Protein AF-A0A2Z5BIK6-F1 (afdb_monomer_lite)

Sequence (355 aa):
MDETIVAERGGFRTRAELMREAVENLLDELDYPEAPPERNSHGPLLLADSEVSKNEPEQSAGFTEARTLFANLPAWEREELALDDLTATTLTAPEARPFILDRGEASVANGPLLGLHNRDYVSMWALHRLARYTADGPIPFEDYLGRITKAAWYYGAQLHALERSNPGRKLTVLFPTNSTKQPSAERGFQNFAIGTLARRVGEGIPASGPLFAWQALQVSSDNGLGTGLTTAGWRLLKELDGLSLELPHDPALMERFMTYLAEHAPGDRWGFDHLLAAAADGPDRLALVNRFRETHPEWSPATASSVAQGYVARAREWGLVEPRLIEGRYWLTDIGRQLRRESSPITATSEGTLK

Foldseek 3Di:
DVCCQVVCPPVDVDPVVVVVVVVVVVLLAPFDDDDDDDPDDDDDDDDDDDDDDDDDDDPPVVVVVLVVLQPPADPVLLVLLADPAQLSQFQAQDPQFFDADLPFQEDEDAAAAFFQLQAQSLLLVLLSVLRVVRSVHFDAPVVSLVNVLSSLSSSLVNVVVRCVVPTRDDRNVLRQDDPVPSVVSSCSNCPNNPWDWDPDDPRHIYIHYDCVLLQQKHFHPPPNGGIIGHPLNSVLSVQQRGDTSPPQTDLSSVVSVLVSCVVRRVNNNVLLLQLLVQQVVFDALVSQLVSQCVVVVVDDSVRSSRSNNSSQSHCRSNQQWDSHRDVRTIDGDPSVVVVNVVPPPPPPDPPPDDD

Radius of gyration: 22.27 Å; chains: 1; bounding box: 64×43×80 Å

pLDDT: mean 81.56, std 22.85, range [26.03, 98.62]

Structure (mmCIF, N/CA/C/O backbone):
data_AF-A0A2Z5BIK6-F1
#
_entry.id   AF-A0A2Z5BIK6-F1
#
loop_
_atom_site.group_PDB
_atom_site.id
_atom_site.type_symbol
_atom_site.label_atom_id
_atom_site.label_alt_id
_atom_site.label_comp_id
_atom_site.label_asym_id
_atom_site.label_entity_id
_atom_site.label_seq_id
_atom_site.pdbx_PDB_ins_code
_atom_site.Cartn_x
_atom_site.Cartn_y
_atom_site.Cartn_z
_atom_site.occupancy
_atom_site.B_iso_or_equiv
_atom_site.auth_seq_id
_atom_site.auth_comp_id
_atom_site.auth_asym_id
_atom_site.auth_atom_id
_atom_site.pdbx_PDB_model_num
ATOM 1 N N . MET A 1 1 ? 31.634 13.060 -9.210 1.00 42.53 1 MET A N 1
ATOM 2 C CA . MET A 1 1 ? 30.488 12.862 -8.289 1.00 42.53 1 MET A CA 1
ATOM 3 C C . MET A 1 1 ? 29.810 14.182 -7.935 1.00 42.53 1 MET A C 1
ATOM 5 O O . MET A 1 1 ? 28.589 14.233 -7.998 1.00 42.53 1 MET A O 1
ATOM 9 N N . ASP A 1 2 ? 30.557 15.259 -7.659 1.00 38.19 2 ASP A N 1
ATOM 10 C CA . ASP A 1 2 ? 29.957 16.602 -7.531 1.00 38.19 2 ASP A CA 1
ATOM 11 C C . ASP A 1 2 ? 29.452 17.168 -8.873 1.00 38.19 2 ASP A C 1
ATOM 13 O O . ASP A 1 2 ? 28.462 17.891 -8.903 1.00 38.19 2 ASP A O 1
ATOM 17 N N . GLU A 1 3 ? 30.024 16.749 -10.007 1.00 33.09 3 GLU A N 1
ATOM 18 C CA . GLU A 1 3 ? 29.557 17.180 -11.337 1.00 33.09 3 GLU A CA 1
ATOM 19 C C . GLU A 1 3 ? 28.144 16.688 -11.695 1.00 33.09 3 GLU A C 1
ATOM 21 O O . GLU A 1 3 ? 27.413 17.391 -12.379 1.00 33.09 3 GLU A O 1
ATOM 26 N N . THR A 1 4 ? 27.701 15.529 -11.198 1.00 41.47 4 THR A N 1
ATOM 27 C CA . THR A 1 4 ? 26.335 15.014 -11.431 1.00 41.47 4 THR A CA 1
ATOM 28 C C . THR A 1 4 ? 25.264 15.777 -10.649 1.00 41.47 4 THR A C 1
ATOM 30 O O . THR A 1 4 ? 24.131 15.871 -11.108 1.00 41.47 4 THR A O 1
ATOM 33 N N . ILE A 1 5 ? 25.627 16.360 -9.500 1.00 40.06 5 ILE A N 1
ATOM 34 C CA . ILE A 1 5 ? 24.725 17.173 -8.668 1.00 40.06 5 ILE A CA 1
ATOM 35 C C . ILE A 1 5 ? 24.668 18.614 -9.197 1.00 40.06 5 ILE A C 1
ATOM 37 O O . ILE A 1 5 ? 23.607 19.229 -9.186 1.00 40.06 5 ILE A O 1
ATOM 41 N N . VAL A 1 6 ? 25.781 19.132 -9.730 1.00 37.31 6 VAL A N 1
ATOM 42 C CA . VAL A 1 6 ? 25.848 20.473 -10.341 1.00 37.31 6 VAL A CA 1
ATOM 43 C C . VAL A 1 6 ? 25.263 20.501 -11.765 1.00 37.31 6 VAL A C 1
ATOM 45 O O . VAL A 1 6 ? 24.815 21.549 -12.216 1.00 37.31 6 VAL A O 1
ATOM 48 N N . ALA A 1 7 ? 25.201 19.365 -12.469 1.00 41.78 7 ALA A N 1
ATOM 49 C CA . ALA A 1 7 ? 24.680 19.287 -13.839 1.00 41.78 7 ALA A CA 1
ATOM 50 C C . ALA A 1 7 ? 23.162 19.027 -13.962 1.00 41.78 7 ALA A C 1
ATOM 52 O O . ALA A 1 7 ? 22.697 18.809 -15.079 1.00 41.78 7 ALA A O 1
ATOM 53 N N . GLU A 1 8 ? 22.400 18.966 -12.859 1.00 37.06 8 GLU A N 1
ATOM 54 C CA . GLU A 1 8 ? 20.960 18.605 -12.829 1.00 37.06 8 GLU A CA 1
ATOM 55 C C . GLU A 1 8 ? 20.594 17.288 -13.560 1.00 37.06 8 GLU A C 1
ATOM 57 O O . GLU A 1 8 ? 19.423 16.966 -13.780 1.00 37.06 8 GLU A O 1
ATOM 62 N N . ARG A 1 9 ? 21.584 16.459 -13.909 1.00 38.09 9 ARG A N 1
ATOM 63 C CA . ARG A 1 9 ? 21.382 15.162 -14.560 1.00 38.09 9 ARG A CA 1
ATOM 64 C C . ARG A 1 9 ? 21.049 14.124 -13.495 1.00 38.09 9 ARG A C 1
ATOM 66 O O . ARG A 1 9 ? 21.929 13.458 -12.965 1.00 38.09 9 ARG A O 1
ATOM 73 N N . GLY A 1 10 ? 19.762 14.020 -13.175 1.00 39.81 10 GLY A N 1
ATOM 74 C CA . GLY A 1 10 ? 19.232 12.997 -12.269 1.00 39.81 10 GLY A CA 1
ATOM 75 C C . GLY A 1 10 ? 18.041 13.437 -11.420 1.00 39.81 10 GLY A C 1
ATOM 76 O O . GLY A 1 10 ? 17.435 12.595 -10.778 1.00 39.81 10 GLY A O 1
ATOM 77 N N . GLY A 1 11 ? 17.668 14.723 -11.410 1.00 43.66 11 GLY A N 1
ATOM 78 C CA . GLY A 1 11 ? 16.471 15.189 -10.690 1.00 43.66 11 GLY A CA 1
ATOM 79 C C . GLY A 1 11 ? 16.567 15.177 -9.155 1.00 43.66 11 GLY A C 1
ATOM 80 O O . GLY A 1 11 ? 15.571 15.448 -8.489 1.00 43.66 11 GLY A O 1
ATOM 81 N N . PHE A 1 12 ? 17.746 14.910 -8.589 1.00 49.56 12 PHE A N 1
ATOM 82 C CA . PHE A 1 12 ? 17.992 14.931 -7.146 1.00 49.56 12 PHE A CA 1
ATOM 83 C C . PHE A 1 12 ? 18.271 16.357 -6.668 1.00 49.56 12 PHE A C 1
ATOM 85 O O . PHE A 1 12 ? 19.188 17.008 -7.168 1.00 49.56 12 PHE A O 1
ATOM 92 N N . ARG A 1 13 ? 17.510 16.849 -5.681 1.00 41.47 13 ARG A N 1
ATOM 93 C CA . ARG A 1 13 ? 17.697 18.198 -5.115 1.00 41.47 13 ARG A CA 1
ATOM 94 C C . ARG A 1 13 ? 18.801 18.230 -4.073 1.00 41.47 13 ARG A C 1
ATOM 96 O O . ARG A 1 13 ? 19.387 19.278 -3.816 1.00 41.47 13 ARG A O 1
ATOM 103 N N . THR A 1 14 ? 19.080 17.087 -3.452 1.00 52.59 14 THR A N 1
ATOM 104 C CA . THR A 1 14 ? 20.148 16.964 -2.463 1.00 52.59 14 THR A CA 1
ATOM 105 C C . THR A 1 14 ? 20.907 15.652 -2.619 1.00 52.59 14 THR A C 1
ATOM 107 O O . THR A 1 14 ? 20.357 14.622 -3.007 1.00 52.59 14 THR A O 1
ATOM 110 N N . ARG A 1 15 ? 22.180 15.660 -2.214 1.00 41.53 15 ARG A N 1
ATOM 111 C CA . ARG A 1 15 ? 23.004 14.447 -2.093 1.00 41.53 15 ARG A CA 1
ATOM 112 C C . ARG A 1 15 ? 22.344 13.381 -1.207 1.00 41.53 15 ARG A C 1
ATOM 114 O O . ARG A 1 15 ? 22.552 12.197 -1.427 1.00 41.53 15 ARG A O 1
ATOM 121 N N . ALA A 1 16 ? 21.541 13.787 -0.224 1.00 50.19 16 ALA A N 1
ATOM 122 C CA . ALA A 1 16 ? 20.844 12.871 0.671 1.00 50.19 16 ALA A CA 1
ATOM 123 C C . ALA A 1 16 ? 19.691 12.114 -0.015 1.00 50.19 16 ALA A C 1
ATOM 125 O O . ALA A 1 16 ? 19.431 10.977 0.360 1.00 50.19 16 ALA A O 1
ATOM 126 N N . GLU A 1 17 ? 19.025 12.713 -1.008 1.00 47.47 17 GLU A N 1
ATOM 127 C CA . GLU A 1 17 ? 17.984 12.046 -1.808 1.00 47.47 17 GLU A CA 1
ATOM 128 C C . GLU A 1 17 ? 18.596 11.003 -2.739 1.00 47.47 17 GLU A C 1
ATOM 130 O O . GLU A 1 17 ? 18.178 9.850 -2.714 1.00 47.47 17 GLU A O 1
ATOM 135 N N . LEU A 1 18 ? 19.657 11.378 -3.462 1.00 47.72 18 LEU A N 1
ATOM 136 C CA . LEU A 1 18 ? 20.410 10.454 -4.311 1.00 47.72 18 LEU A CA 1
ATOM 137 C C . LEU A 1 18 ? 20.944 9.263 -3.506 1.00 47.72 18 LEU A C 1
ATOM 139 O O . LEU A 1 18 ? 20.812 8.123 -3.929 1.00 47.72 18 LEU A O 1
ATOM 143 N N . MET A 1 19 ? 21.532 9.518 -2.333 1.00 45.38 19 MET A N 1
ATOM 144 C CA . MET A 1 19 ? 22.091 8.453 -1.496 1.00 45.38 19 MET A CA 1
ATOM 145 C C . MET A 1 19 ? 21.002 7.589 -0.855 1.00 45.38 19 MET A C 1
ATOM 147 O O . MET A 1 19 ? 21.224 6.399 -0.684 1.00 45.38 19 MET A O 1
ATOM 151 N N . ARG A 1 20 ? 19.828 8.140 -0.520 1.00 51.06 20 ARG A N 1
ATOM 152 C CA . ARG A 1 20 ? 18.706 7.351 0.012 1.00 51.06 20 ARG A CA 1
ATOM 153 C C . ARG A 1 20 ? 18.153 6.405 -1.047 1.00 51.06 20 ARG A C 1
ATOM 155 O O . ARG A 1 20 ? 18.045 5.217 -0.788 1.00 51.06 20 ARG A O 1
ATOM 162 N N . GLU A 1 21 ? 17.908 6.922 -2.244 1.00 49.81 21 GLU A N 1
ATOM 163 C CA . GLU A 1 21 ? 17.411 6.131 -3.366 1.00 49.81 21 GLU A CA 1
ATOM 164 C C . GLU A 1 21 ? 18.453 5.105 -3.841 1.00 49.81 21 GLU A C 1
ATOM 166 O O . GLU A 1 21 ? 18.115 3.962 -4.128 1.00 49.81 21 GLU A O 1
ATOM 171 N N . ALA A 1 22 ? 19.739 5.465 -3.887 1.00 47.84 22 ALA A N 1
ATOM 172 C CA . ALA A 1 22 ? 20.809 4.527 -4.224 1.00 47.84 22 ALA A CA 1
ATOM 173 C C . ALA A 1 22 ? 20.976 3.424 -3.167 1.00 47.84 22 ALA A C 1
ATOM 175 O O . ALA A 1 22 ? 21.236 2.283 -3.527 1.00 47.84 22 ALA A O 1
ATOM 176 N N . VAL A 1 23 ? 20.800 3.739 -1.879 1.00 49.41 23 VAL A N 1
ATOM 177 C CA . VAL A 1 23 ? 20.843 2.747 -0.793 1.00 49.41 23 VAL A CA 1
ATOM 178 C C . VAL A 1 23 ? 19.624 1.830 -0.837 1.00 49.41 23 VAL A C 1
ATOM 180 O O . VAL A 1 23 ? 19.790 0.626 -0.706 1.00 49.41 23 VAL A O 1
ATOM 183 N N . GLU A 1 24 ? 18.425 2.359 -1.074 1.00 50.53 24 GLU A N 1
ATOM 184 C CA . GLU A 1 24 ? 17.206 1.551 -1.229 1.00 50.53 24 GLU A CA 1
ATOM 185 C C . GLU A 1 24 ? 17.315 0.601 -2.436 1.00 50.53 24 GLU A C 1
ATOM 187 O O . GLU A 1 24 ? 17.015 -0.581 -2.309 1.00 50.53 24 GLU A O 1
ATOM 192 N N . ASN A 1 25 ? 17.866 1.066 -3.562 1.00 49.75 25 ASN A N 1
ATOM 193 C CA . ASN A 1 25 ? 18.079 0.226 -4.747 1.00 49.75 25 ASN A CA 1
ATOM 194 C C . ASN A 1 25 ? 19.205 -0.809 -4.570 1.00 49.75 25 ASN A C 1
ATOM 196 O O . ASN A 1 25 ? 19.056 -1.950 -4.995 1.00 49.75 25 ASN A O 1
ATOM 200 N N . LEU A 1 26 ? 20.321 -0.446 -3.927 1.00 42.69 26 LEU A N 1
ATOM 201 C CA . LEU A 1 26 ? 21.427 -1.377 -3.668 1.00 42.69 26 LEU A CA 1
ATOM 202 C C . LEU A 1 26 ? 21.018 -2.473 -2.669 1.00 42.69 26 LEU A C 1
ATOM 204 O O . LEU A 1 26 ? 21.457 -3.615 -2.782 1.00 42.69 26 LEU A O 1
ATOM 208 N N . LEU A 1 27 ? 20.162 -2.133 -1.701 1.00 45.84 27 LEU A N 1
ATOM 209 C CA . LEU A 1 27 ? 19.610 -3.090 -0.744 1.00 45.84 27 LEU A CA 1
ATOM 210 C C . LEU A 1 27 ? 18.612 -4.062 -1.388 1.00 45.84 27 LEU A C 1
ATOM 212 O O . LEU A 1 27 ? 18.536 -5.194 -0.930 1.00 45.84 27 LEU A O 1
ATOM 216 N N . ASP A 1 28 ? 17.906 -3.657 -2.445 1.00 45.81 28 ASP A N 1
ATOM 217 C CA . ASP A 1 28 ? 17.028 -4.544 -3.222 1.00 45.81 28 ASP A CA 1
ATOM 218 C C . ASP A 1 28 ? 17.815 -5.465 -4.190 1.00 45.81 28 ASP A C 1
ATOM 220 O O . ASP A 1 28 ? 17.338 -6.540 -4.561 1.00 45.81 28 ASP A O 1
ATOM 224 N N . GLU A 1 29 ? 19.033 -5.087 -4.605 1.00 43.25 29 GLU A N 1
ATOM 225 C CA . GLU A 1 29 ? 19.847 -5.855 -5.567 1.00 43.25 29 GLU A CA 1
ATOM 226 C C . GLU A 1 29 ? 20.699 -6.972 -4.930 1.00 43.25 29 GLU A C 1
ATOM 228 O O . GLU A 1 29 ? 20.915 -8.011 -5.563 1.00 43.25 29 GLU A O 1
ATOM 233 N N . LEU A 1 30 ? 21.144 -6.833 -3.677 1.00 40.00 30 LEU A N 1
ATOM 234 C CA . LEU A 1 30 ? 22.111 -7.744 -3.029 1.00 40.00 30 LEU A CA 1
ATOM 235 C C . LEU A 1 30 ? 21.538 -9.095 -2.525 1.00 40.00 30 LEU A C 1
ATOM 237 O O . LEU A 1 30 ? 22.285 -9.908 -1.989 1.00 40.00 30 LEU A O 1
ATOM 241 N N . ASP A 1 31 ? 20.255 -9.387 -2.763 1.00 49.03 31 ASP A N 1
ATOM 242 C CA . ASP A 1 31 ? 19.465 -10.283 -1.893 1.00 49.03 31 ASP A CA 1
ATOM 243 C C . ASP A 1 31 ? 18.952 -11.628 -2.496 1.00 49.03 31 ASP A C 1
ATOM 245 O O . ASP A 1 31 ? 18.094 -12.290 -1.923 1.00 49.03 31 ASP A O 1
ATOM 249 N N . TYR A 1 32 ? 19.509 -12.117 -3.609 1.00 41.75 32 TYR A N 1
ATOM 250 C CA . TYR A 1 32 ? 19.230 -13.452 -4.186 1.00 41.75 32 TYR A CA 1
ATOM 251 C C . TYR A 1 32 ? 20.523 -14.236 -4.491 1.00 41.75 32 TYR A C 1
ATOM 253 O O . TYR A 1 32 ? 21.536 -13.608 -4.832 1.00 41.75 32 TYR A O 1
ATOM 261 N N . PRO A 1 33 ? 20.499 -15.588 -4.422 1.00 36.81 33 PRO A N 1
ATOM 262 C CA . PRO A 1 33 ? 21.654 -16.438 -4.727 1.00 36.81 33 PRO A CA 1
ATOM 263 C C . PRO A 1 33 ? 22.230 -16.180 -6.128 1.00 36.81 33 PRO A C 1
ATOM 265 O O . PRO A 1 33 ? 21.522 -15.716 -7.026 1.00 36.81 33 PRO A O 1
ATOM 268 N N . GLU A 1 34 ? 23.528 -16.464 -6.290 1.00 37.19 34 GLU A N 1
ATOM 269 C CA . GLU A 1 34 ? 24.249 -16.336 -7.562 1.00 37.19 34 GLU A CA 1
ATOM 270 C C . GLU A 1 34 ? 23.505 -17.049 -8.696 1.00 37.19 34 GLU A C 1
ATOM 272 O O . GLU A 1 34 ? 23.027 -18.177 -8.551 1.00 37.19 34 GLU A O 1
ATOM 277 N N . ALA A 1 35 ? 23.408 -16.365 -9.837 1.00 40.31 35 ALA A N 1
ATOM 278 C CA . ALA A 1 35 ? 22.862 -16.940 -11.054 1.00 40.31 35 ALA A CA 1
ATOM 279 C C . ALA A 1 35 ? 23.683 -18.177 -11.486 1.00 40.31 35 ALA A C 1
ATOM 281 O O . ALA A 1 35 ? 24.867 -18.279 -11.153 1.00 40.31 35 ALA A O 1
ATOM 282 N N . PRO A 1 36 ? 23.090 -19.117 -12.248 1.00 34.66 36 PRO A N 1
ATOM 283 C CA . PRO A 1 36 ? 23.823 -20.252 -12.800 1.00 34.66 36 PRO A CA 1
ATOM 284 C C . PRO A 1 36 ? 25.073 -19.785 -13.564 1.00 34.66 36 PRO A C 1
ATOM 286 O O . PRO A 1 36 ? 25.002 -18.765 -14.254 1.00 34.66 36 PRO A O 1
ATOM 289 N N . PRO A 1 37 ? 26.200 -20.518 -13.482 1.00 34.31 37 PRO A N 1
ATOM 290 C CA . PRO A 1 37 ? 27.464 -20.067 -14.044 1.00 34.31 37 PRO A CA 1
ATOM 291 C C . PRO A 1 37 ? 27.350 -19.834 -15.552 1.00 34.31 37 PRO A C 1
ATOM 293 O O . PRO A 1 37 ? 26.849 -20.675 -16.305 1.00 34.31 37 PRO A O 1
ATOM 296 N N . GLU A 1 38 ? 27.834 -18.666 -15.965 1.00 40.84 38 GLU A N 1
ATOM 297 C CA . GLU A 1 38 ? 27.875 -18.188 -17.340 1.00 40.84 38 GLU A CA 1
ATOM 298 C C . GLU A 1 38 ? 28.534 -19.200 -18.294 1.00 40.84 38 GLU A C 1
ATOM 300 O O . GLU A 1 38 ? 29.494 -19.904 -17.960 1.00 40.84 38 GLU A O 1
ATOM 305 N N . ARG A 1 39 ? 28.079 -19.226 -19.553 1.00 33.50 39 ARG A N 1
ATOM 306 C CA . ARG A 1 39 ? 28.878 -19.796 -20.644 1.00 33.50 39 ARG A CA 1
ATOM 307 C C . ARG A 1 39 ? 30.012 -18.823 -20.960 1.00 33.50 39 ARG A C 1
ATOM 309 O O . ARG A 1 39 ? 29.837 -17.885 -21.726 1.00 33.50 39 ARG A O 1
ATOM 316 N N . ASN A 1 40 ? 31.164 -19.088 -20.351 1.00 31.78 40 ASN A N 1
ATOM 317 C CA . ASN A 1 40 ? 32.424 -18.378 -20.545 1.00 31.78 40 ASN A CA 1
ATOM 318 C C . ASN A 1 40 ? 32.739 -18.043 -22.013 1.00 31.78 40 ASN A C 1
ATOM 320 O O . ASN A 1 40 ? 32.900 -18.942 -22.841 1.00 31.78 40 ASN A O 1
ATOM 324 N N . SER A 1 41 ? 33.052 -16.773 -22.261 1.00 31.31 41 SER A N 1
ATOM 325 C CA . SER A 1 41 ? 34.148 -16.399 -23.159 1.00 31.31 41 SER A CA 1
ATOM 326 C C . SER A 1 41 ? 34.725 -15.038 -22.760 1.00 31.31 41 SER A C 1
ATOM 328 O O . SER A 1 41 ? 34.231 -14.009 -23.208 1.00 31.31 41 SER A O 1
ATOM 330 N N . HIS A 1 42 ? 35.771 -15.087 -21.919 1.00 30.61 42 HIS A N 1
ATOM 331 C CA . HIS A 1 42 ? 37.013 -14.283 -21.927 1.00 30.61 42 HIS A CA 1
ATOM 332 C C . HIS A 1 42 ? 37.465 -13.764 -20.543 1.00 30.61 42 HIS A C 1
ATOM 334 O O . HIS A 1 42 ? 36.943 -12.781 -20.048 1.00 30.61 42 HIS A O 1
ATOM 340 N N . GLY A 1 43 ? 38.532 -14.393 -20.016 1.00 28.64 43 GLY A N 1
ATOM 341 C CA . GLY A 1 43 ? 39.744 -13.753 -19.458 1.00 28.64 43 GLY A CA 1
ATOM 342 C C . GLY A 1 43 ? 39.669 -12.977 -18.125 1.00 28.64 43 GLY A C 1
ATOM 343 O O . GLY A 1 43 ? 38.904 -12.028 -18.025 1.00 28.64 43 GLY A O 1
ATOM 344 N N . PRO A 1 44 ? 40.524 -13.284 -17.123 1.00 30.38 44 PRO A N 1
ATOM 345 C CA . PRO A 1 44 ? 40.379 -12.770 -15.763 1.00 30.38 44 PRO A CA 1
ATOM 346 C C . PRO A 1 44 ? 41.010 -11.383 -15.577 1.00 30.38 44 PRO A C 1
ATOM 348 O O . PRO A 1 44 ? 42.133 -11.134 -16.021 1.00 30.38 44 PRO A O 1
ATOM 351 N N . LEU A 1 45 ? 40.333 -10.515 -14.823 1.00 27.64 45 LEU A N 1
ATOM 352 C CA . LEU A 1 45 ? 40.915 -9.306 -14.240 1.00 27.64 45 LEU A CA 1
ATOM 353 C C . LEU A 1 45 ? 40.847 -9.406 -12.713 1.00 27.64 45 LEU A C 1
ATOM 355 O O . LEU A 1 45 ? 39.793 -9.276 -12.100 1.00 27.64 45 LEU A O 1
ATOM 359 N N . LEU A 1 46 ? 42.016 -9.675 -12.129 1.00 33.41 46 LEU A N 1
ATOM 360 C CA . LEU A 1 46 ? 42.328 -9.537 -10.710 1.00 33.41 46 LEU A CA 1
ATOM 361 C C . LEU A 1 46 ? 42.091 -8.092 -10.261 1.00 33.41 46 LEU A C 1
ATOM 363 O O . LEU A 1 46 ? 42.756 -7.190 -10.771 1.00 33.41 46 LEU A O 1
ATOM 367 N N . LEU A 1 47 ? 41.251 -7.889 -9.245 1.00 27.73 47 LEU A N 1
ATOM 368 C CA . LEU A 1 47 ? 41.343 -6.726 -8.366 1.00 27.73 47 LEU A CA 1
ATOM 369 C C . LEU A 1 47 ? 41.170 -7.156 -6.910 1.00 27.73 47 LEU A C 1
ATOM 371 O O . LEU A 1 47 ? 40.355 -8.009 -6.578 1.00 27.73 47 LEU A O 1
ATOM 375 N N . ALA A 1 48 ? 42.054 -6.583 -6.102 1.00 26.62 48 ALA A N 1
ATOM 376 C CA . ALA A 1 48 ? 42.428 -6.972 -4.761 1.00 26.62 48 ALA A CA 1
ATOM 377 C C . ALA A 1 48 ? 41.329 -6.755 -3.717 1.00 26.62 48 ALA A C 1
ATOM 379 O O . ALA A 1 48 ? 40.618 -5.750 -3.736 1.00 26.62 48 ALA A O 1
ATOM 380 N N . ASP A 1 49 ? 41.316 -7.673 -2.751 1.00 28.05 49 ASP A N 1
ATOM 381 C CA . ASP A 1 49 ? 40.705 -7.512 -1.442 1.00 28.05 49 ASP A CA 1
ATOM 382 C C . ASP A 1 49 ? 41.133 -6.189 -0.798 1.00 28.05 49 ASP A C 1
ATOM 384 O O . ASP A 1 49 ? 42.315 -5.835 -0.738 1.00 28.05 49 ASP A O 1
ATOM 388 N N . SER A 1 50 ? 40.163 -5.453 -0.272 1.00 27.27 50 SER A N 1
ATOM 389 C CA . SER A 1 50 ? 40.413 -4.430 0.737 1.00 27.27 50 SER A CA 1
ATOM 390 C C . SER A 1 50 ? 39.303 -4.500 1.771 1.00 27.27 50 SER A C 1
ATOM 392 O O . SER A 1 50 ? 38.131 -4.259 1.492 1.00 27.27 50 SER A O 1
ATOM 394 N N . GLU A 1 51 ? 39.728 -4.916 2.959 1.00 29.33 51 GLU A N 1
ATOM 395 C CA . GLU A 1 51 ? 38.955 -5.220 4.151 1.00 29.33 51 GLU A CA 1
ATOM 396 C C . GLU A 1 51 ? 37.993 -4.086 4.529 1.00 29.33 51 GLU A C 1
ATOM 398 O O . GLU A 1 51 ? 38.398 -2.977 4.886 1.00 29.33 51 GLU A O 1
ATOM 403 N N . VAL A 1 52 ? 36.693 -4.384 4.509 1.00 27.88 52 VAL A N 1
ATOM 404 C CA . VAL A 1 52 ? 35.683 -3.516 5.112 1.00 27.88 52 VAL A CA 1
ATOM 405 C C . VAL A 1 52 ? 35.687 -3.757 6.619 1.00 27.88 52 VAL A C 1
ATOM 407 O O . VAL A 1 52 ? 35.340 -4.828 7.118 1.00 27.88 52 VAL A O 1
ATO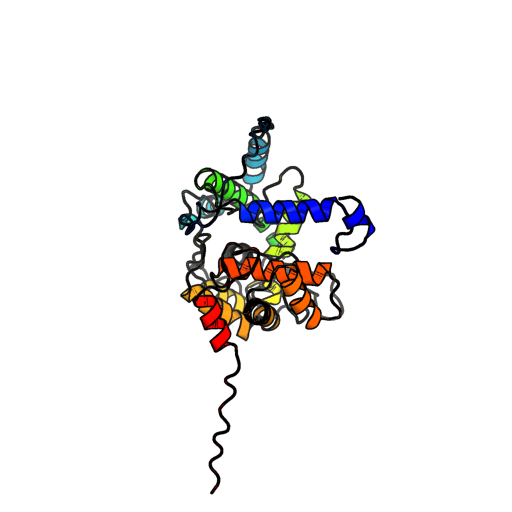M 410 N N . SER A 1 53 ? 36.115 -2.718 7.329 1.00 26.03 53 SER A N 1
ATOM 411 C CA . SER A 1 53 ? 36.087 -2.567 8.779 1.00 26.03 53 SER A CA 1
ATOM 412 C C . SER A 1 53 ? 34.731 -2.981 9.372 1.00 26.03 53 SER A C 1
ATOM 414 O O . SER A 1 53 ? 33.694 -2.383 9.081 1.00 26.03 53 SER A O 1
ATOM 416 N N . LYS A 1 54 ? 34.754 -4.008 10.229 1.00 32.97 54 LYS A N 1
ATOM 417 C CA . LYS A 1 54 ? 33.633 -4.418 11.081 1.00 32.97 54 LYS A CA 1
ATOM 418 C C . LYS A 1 54 ? 33.436 -3.385 12.191 1.00 32.97 54 LYS A C 1
ATOM 420 O O . LYS A 1 54 ? 33.990 -3.531 13.274 1.00 32.97 54 LYS A O 1
ATOM 425 N N . ASN A 1 55 ? 32.638 -2.361 11.922 1.00 29.45 55 ASN A N 1
ATOM 426 C CA . ASN A 1 55 ? 32.006 -1.572 12.972 1.00 29.45 55 ASN A CA 1
ATOM 427 C C . ASN A 1 55 ? 30.551 -2.027 13.085 1.00 29.45 55 ASN A C 1
ATOM 429 O O . ASN A 1 55 ? 29.685 -1.533 12.368 1.00 29.45 55 ASN A O 1
ATOM 433 N N . GLU A 1 56 ? 30.294 -2.992 13.969 1.00 35.00 56 GLU A N 1
ATOM 434 C CA . GLU A 1 56 ? 28.960 -3.203 14.533 1.00 35.00 56 GLU A CA 1
ATOM 435 C C . GLU A 1 56 ? 28.634 -1.999 15.431 1.00 35.00 56 GLU A C 1
ATOM 437 O O . GLU A 1 56 ? 29.355 -1.772 16.406 1.00 35.00 56 GLU A O 1
ATOM 442 N N . PRO A 1 57 ? 27.584 -1.205 15.158 1.00 39.94 57 PRO A N 1
ATOM 443 C CA . PRO A 1 57 ? 27.102 -0.253 16.134 1.00 39.94 57 PRO A CA 1
ATOM 444 C C . PRO A 1 57 ? 26.063 -0.933 17.030 1.00 39.94 57 PRO A C 1
ATOM 446 O O . PRO A 1 57 ? 25.117 -1.560 16.562 1.00 39.94 57 PRO A O 1
ATOM 449 N N . GLU A 1 58 ? 26.268 -0.778 18.332 1.00 39.25 58 GLU A N 1
ATOM 450 C CA . GLU A 1 58 ? 25.313 -0.840 19.442 1.00 39.25 58 GLU A CA 1
ATOM 451 C C . GLU A 1 58 ? 23.810 -0.854 19.046 1.00 39.25 58 GLU A C 1
ATOM 453 O O . GLU A 1 58 ? 23.126 0.165 19.087 1.00 39.25 58 GLU A O 1
ATOM 458 N N . GLN A 1 59 ? 23.246 -2.021 18.710 1.00 46.97 59 GLN A N 1
ATOM 459 C CA . GLN A 1 59 ? 21.800 -2.197 18.443 1.00 46.97 59 GLN A CA 1
ATOM 460 C C . GLN A 1 59 ? 21.012 -2.765 19.638 1.00 46.97 59 GLN A C 1
ATOM 462 O O . GLN A 1 59 ? 19.789 -2.893 19.591 1.00 46.97 59 GLN A O 1
ATOM 467 N N . SER A 1 60 ? 21.683 -3.053 20.755 1.00 41.03 60 SER A N 1
ATOM 468 C CA . SER A 1 60 ? 21.048 -3.602 21.962 1.00 41.03 60 SER A CA 1
ATOM 469 C C . SER A 1 60 ? 20.149 -2.598 22.703 1.00 41.03 60 SER A C 1
ATOM 471 O O . SER A 1 60 ? 19.280 -3.021 23.467 1.00 41.03 60 SER A O 1
ATOM 473 N N . ALA A 1 61 ? 20.336 -1.287 22.520 1.00 40.38 61 ALA A N 1
ATOM 474 C CA . ALA A 1 61 ? 19.571 -0.272 23.252 1.00 40.38 61 ALA A CA 1
ATOM 475 C C . ALA A 1 61 ? 18.158 -0.047 22.671 1.00 40.38 61 ALA A C 1
ATOM 477 O O . ALA A 1 61 ? 17.209 0.146 23.430 1.00 40.38 61 ALA A O 1
ATOM 478 N N . GLY A 1 62 ? 17.984 -0.165 21.347 1.00 46.47 62 GLY A N 1
ATOM 479 C CA . GLY A 1 62 ? 16.705 0.104 20.670 1.00 46.47 62 GLY A CA 1
ATOM 480 C C . GLY A 1 62 ? 15.585 -0.894 20.995 1.00 46.47 62 GLY A C 1
ATOM 481 O O . GLY A 1 62 ? 14.407 -0.544 20.970 1.00 46.47 62 GLY A O 1
ATOM 482 N N . PHE A 1 63 ? 15.928 -2.129 21.373 1.00 45.03 63 PHE A N 1
ATOM 483 C CA . PHE A 1 63 ? 14.934 -3.168 21.671 1.00 45.03 63 PHE A CA 1
ATOM 484 C C . PHE A 1 63 ? 14.242 -2.977 23.035 1.00 45.03 63 PHE A C 1
ATOM 486 O O . PHE A 1 63 ? 13.141 -3.485 23.259 1.00 45.03 63 PHE A O 1
ATOM 493 N N . THR A 1 64 ? 14.860 -2.222 23.952 1.00 44.84 64 THR A N 1
ATOM 494 C CA . THR A 1 64 ? 14.293 -1.965 25.287 1.00 44.84 64 THR A CA 1
ATOM 495 C C . THR A 1 64 ? 13.191 -0.903 25.229 1.00 44.84 64 THR A C 1
ATOM 497 O O . THR A 1 64 ? 12.159 -1.073 25.874 1.00 44.84 64 THR A O 1
ATOM 500 N N . GLU A 1 65 ? 13.336 0.126 24.384 1.00 50.72 65 GLU A N 1
ATOM 501 C CA . GLU A 1 65 ? 12.271 1.110 24.115 1.00 50.72 65 GLU A CA 1
ATOM 502 C C . GLU A 1 65 ? 11.073 0.483 23.391 1.00 50.72 65 GLU A C 1
ATOM 504 O O . GLU A 1 65 ? 9.920 0.789 23.711 1.00 50.72 65 GLU A O 1
ATOM 509 N N . ALA A 1 66 ? 11.340 -0.464 22.486 1.00 52.97 66 ALA A N 1
ATOM 510 C CA . ALA A 1 66 ? 10.323 -1.213 21.759 1.00 52.97 66 ALA A CA 1
ATOM 511 C C . ALA A 1 66 ? 9.353 -1.933 22.722 1.00 52.97 66 ALA A C 1
ATOM 513 O O . ALA A 1 66 ? 8.137 -1.804 22.597 1.00 52.97 66 ALA A O 1
ATOM 514 N N . ARG A 1 67 ? 9.861 -2.581 23.784 1.00 53.09 67 ARG A N 1
ATOM 515 C CA . ARG A 1 67 ? 9.025 -3.237 24.813 1.00 53.09 67 ARG A CA 1
ATOM 516 C C . ARG A 1 67 ? 8.014 -2.300 25.487 1.00 53.09 67 ARG A C 1
ATOM 518 O O . ARG A 1 67 ? 6.893 -2.725 25.758 1.00 53.09 67 ARG A O 1
ATOM 525 N N . THR A 1 68 ? 8.377 -1.043 25.731 1.00 58.47 68 THR A N 1
ATOM 526 C CA . THR A 1 68 ? 7.468 -0.018 26.277 1.00 58.47 68 THR A CA 1
ATOM 527 C C . THR A 1 68 ? 6.440 0.472 25.258 1.00 58.47 68 THR A C 1
ATOM 529 O O . THR A 1 68 ? 5.288 0.692 25.628 1.00 58.47 68 THR A O 1
ATOM 532 N N . LEU A 1 69 ? 6.812 0.589 23.977 1.00 61.09 69 LEU A N 1
ATOM 533 C CA . LEU A 1 69 ? 5.875 0.929 22.896 1.00 61.09 69 LEU A CA 1
ATOM 534 C C . LEU A 1 69 ? 4.794 -0.154 22.718 1.00 61.09 69 LEU A C 1
ATOM 536 O O . LEU A 1 69 ? 3.634 0.162 22.450 1.00 61.09 69 LEU A O 1
ATOM 540 N N . PHE A 1 70 ? 5.146 -1.424 22.943 1.00 66.12 70 PHE A N 1
ATOM 541 C CA . PHE A 1 70 ? 4.265 -2.583 22.731 1.00 66.12 70 PHE A CA 1
ATOM 542 C C . PHE A 1 70 ? 3.339 -2.925 23.906 1.00 66.12 70 PHE A C 1
ATOM 544 O O . PHE A 1 70 ? 2.429 -3.749 23.764 1.00 66.12 70 PHE A O 1
ATOM 551 N N . ALA A 1 71 ? 3.536 -2.301 25.071 1.00 62.44 71 ALA A N 1
ATOM 552 C CA . ALA A 1 71 ? 2.738 -2.580 26.266 1.00 62.44 71 ALA A CA 1
ATOM 553 C C . ALA A 1 71 ? 1.245 -2.231 26.089 1.00 62.44 71 ALA A C 1
ATOM 555 O O . ALA A 1 71 ? 0.398 -2.816 26.762 1.00 62.44 71 ALA A O 1
ATOM 556 N N . ASN A 1 72 ? 0.927 -1.334 25.149 1.00 81.06 72 ASN A N 1
ATOM 557 C CA . ASN A 1 72 ? -0.408 -0.758 24.966 1.00 81.06 72 ASN A CA 1
ATOM 558 C C . ASN A 1 72 ? -1.270 -1.439 23.887 1.00 81.06 72 ASN A C 1
ATOM 560 O O . ASN A 1 72 ? -2.377 -0.966 23.630 1.00 81.06 72 ASN A O 1
ATOM 564 N N . LEU A 1 73 ? -0.788 -2.508 23.242 1.00 90.75 73 LEU A N 1
ATOM 565 C CA . LEU A 1 73 ? -1.622 -3.301 22.336 1.00 90.75 73 LEU A CA 1
ATOM 566 C C . LEU A 1 73 ? -2.504 -4.277 23.135 1.00 90.75 73 LEU A C 1
ATOM 568 O O . LEU A 1 73 ? -2.001 -4.918 24.069 1.00 90.75 73 LEU A O 1
ATOM 572 N N . PRO A 1 74 ? -3.796 -4.421 22.784 1.00 91.81 74 PRO A N 1
ATOM 573 C CA . PRO A 1 74 ? -4.656 -5.466 23.330 1.00 91.81 74 PRO A CA 1
ATOM 574 C C . PRO A 1 74 ? -4.032 -6.859 23.176 1.00 91.81 74 PRO A C 1
ATOM 576 O O . PRO A 1 74 ? -3.308 -7.124 22.218 1.00 91.81 74 PRO A O 1
ATOM 579 N N . ALA A 1 75 ? -4.329 -7.767 24.111 1.00 92.06 75 ALA A N 1
ATOM 580 C CA . ALA A 1 75 ? -3.779 -9.126 24.089 1.00 92.06 75 ALA A CA 1
ATOM 581 C C . ALA A 1 75 ? -4.103 -9.866 22.781 1.00 92.06 75 ALA A C 1
ATOM 583 O O . ALA A 1 75 ? -3.182 -10.359 22.138 1.00 92.06 75 ALA A O 1
ATOM 584 N N . TRP A 1 76 ? -5.368 -9.819 22.347 1.00 93.06 76 TRP A N 1
ATOM 585 C CA . TRP A 1 76 ? -5.820 -10.445 21.099 1.00 93.06 76 TRP A CA 1
ATOM 586 C C . TRP A 1 76 ? -5.031 -9.952 19.879 1.00 93.06 76 TRP A C 1
ATOM 588 O O . TRP A 1 76 ? -4.722 -10.718 18.976 1.00 93.06 76 TRP A O 1
ATOM 598 N N . GLU A 1 77 ? -4.669 -8.669 19.860 1.00 94.75 77 GLU A N 1
ATOM 599 C CA . GLU A 1 77 ? -3.953 -8.078 18.737 1.00 94.75 77 GLU A CA 1
ATOM 600 C C . GLU A 1 77 ? -2.482 -8.492 18.738 1.00 94.75 77 GLU A C 1
ATOM 602 O O . GLU A 1 77 ? -1.919 -8.751 17.682 1.00 94.75 77 GLU A O 1
ATOM 607 N N . ARG A 1 78 ? -1.858 -8.614 19.914 1.00 93.75 78 ARG A N 1
ATOM 608 C CA . ARG A 1 78 ? -0.493 -9.153 20.006 1.00 93.75 78 ARG A CA 1
ATOM 609 C C . ARG A 1 78 ? -0.428 -10.617 19.596 1.00 93.75 78 ARG A C 1
ATOM 611 O O . ARG A 1 78 ? 0.532 -10.994 18.941 1.00 93.75 78 ARG A O 1
ATOM 618 N N . GLU A 1 79 ? -1.423 -11.412 19.979 1.00 93.00 79 GLU A N 1
ATOM 619 C CA . GLU A 1 79 ? -1.518 -12.826 19.601 1.00 93.00 79 GLU A CA 1
ATOM 620 C C . GLU A 1 79 ? -1.653 -12.986 18.081 1.00 93.00 79 GLU A C 1
ATOM 622 O O . GLU A 1 79 ? -0.925 -13.776 17.494 1.00 93.00 79 GLU A O 1
ATOM 627 N N . GLU A 1 80 ? -2.502 -12.185 17.429 1.00 93.25 80 GLU A N 1
ATOM 628 C CA . GLU A 1 80 ? -2.653 -12.213 15.964 1.00 93.25 80 GLU A CA 1
ATOM 629 C C . GLU A 1 80 ? -1.437 -11.681 15.194 1.00 93.25 80 GLU A C 1
ATOM 631 O O . GLU A 1 80 ? -1.241 -12.044 14.039 1.00 93.25 80 GLU A O 1
ATOM 636 N N . LEU A 1 81 ? -0.669 -10.760 15.782 1.00 95.25 81 LEU A N 1
ATOM 637 C CA . LEU A 1 81 ? 0.484 -10.135 15.126 1.00 95.25 81 LEU A CA 1
ATOM 638 C C . LEU A 1 81 ? 1.813 -10.820 15.454 1.00 95.25 81 LEU A C 1
ATOM 640 O O . LEU A 1 81 ? 2.842 -10.406 14.920 1.00 95.25 81 LEU A O 1
ATOM 644 N N . ALA A 1 82 ? 1.821 -11.801 16.355 1.00 93.88 82 ALA A N 1
ATOM 645 C CA . ALA A 1 82 ? 3.004 -12.596 16.642 1.00 93.88 82 ALA A CA 1
ATOM 646 C C . ALA A 1 82 ? 3.348 -13.462 15.425 1.00 93.88 82 ALA A C 1
ATOM 648 O O . ALA A 1 82 ? 2.466 -14.048 14.801 1.00 93.88 82 ALA A O 1
ATOM 649 N N . LEU A 1 83 ? 4.635 -13.527 15.083 1.00 95.06 83 LEU A N 1
ATOM 650 C CA . LEU A 1 83 ? 5.103 -14.258 13.913 1.00 95.06 83 LEU A CA 1
ATOM 651 C C . LEU A 1 83 ? 6.132 -15.309 14.316 1.00 95.06 83 LEU A C 1
ATOM 653 O O . LEU A 1 83 ? 7.229 -14.965 14.757 1.00 95.06 83 LEU A O 1
ATOM 657 N N . ASP A 1 84 ? 5.787 -16.577 14.106 1.00 92.00 84 ASP A N 1
ATOM 658 C CA . ASP A 1 84 ? 6.713 -17.698 14.291 1.00 92.00 84 ASP A CA 1
ATOM 659 C C . ASP A 1 84 ? 7.505 -17.999 13.008 1.00 92.00 84 ASP A C 1
ATOM 661 O O . ASP A 1 84 ? 8.687 -18.343 13.057 1.00 92.00 84 ASP A O 1
ATOM 665 N N . ASP A 1 85 ? 6.869 -17.828 11.847 1.00 94.19 85 ASP A N 1
ATOM 666 C CA . ASP A 1 85 ? 7.462 -18.021 10.528 1.00 94.19 85 ASP A CA 1
ATOM 667 C C . ASP A 1 85 ? 6.802 -17.116 9.471 1.00 94.19 85 ASP A C 1
ATOM 669 O O . ASP A 1 85 ? 5.971 -16.257 9.774 1.00 94.19 85 ASP A O 1
ATOM 673 N N . LEU A 1 86 ? 7.190 -17.288 8.205 1.00 92.31 86 LEU A N 1
ATOM 674 C CA . LEU A 1 86 ? 6.633 -16.501 7.109 1.00 92.31 86 LEU A CA 1
ATOM 675 C C . LEU A 1 86 ? 5.154 -16.815 6.837 1.00 92.31 86 LEU A C 1
ATOM 677 O O . LEU A 1 86 ? 4.419 -15.924 6.413 1.00 92.31 86 LEU A O 1
ATOM 681 N N . THR A 1 87 ? 4.691 -18.038 7.102 1.00 94.12 87 THR A N 1
ATOM 682 C CA . THR A 1 87 ? 3.287 -18.420 6.884 1.00 94.12 87 THR A CA 1
ATOM 683 C C . THR A 1 87 ? 2.352 -17.666 7.827 1.00 94.12 87 THR A C 1
ATOM 685 O O . THR A 1 87 ? 1.243 -17.310 7.429 1.00 94.12 87 THR A O 1
ATOM 688 N N . ALA A 1 88 ? 2.833 -17.295 9.019 1.00 95.62 88 ALA A N 1
ATOM 689 C CA . ALA A 1 88 ? 2.109 -16.446 9.965 1.00 95.62 88 ALA A CA 1
ATOM 690 C C . ALA A 1 88 ? 1.840 -15.018 9.440 1.00 95.62 88 ALA A C 1
ATOM 692 O O . ALA A 1 88 ? 1.017 -14.300 10.000 1.00 95.62 88 ALA A O 1
ATOM 693 N N . THR A 1 89 ? 2.475 -14.600 8.336 1.00 96.94 89 THR A N 1
ATOM 694 C CA . THR A 1 89 ? 2.178 -13.310 7.681 1.00 96.94 89 THR A CA 1
ATOM 695 C C . THR A 1 89 ? 0.917 -13.339 6.811 1.00 96.94 89 THR A C 1
ATOM 697 O O . THR A 1 89 ? 0.524 -12.311 6.254 1.00 96.94 89 THR A O 1
ATOM 700 N N . THR A 1 90 ? 0.280 -14.501 6.669 1.00 97.88 90 THR A N 1
ATOM 701 C CA . THR A 1 90 ? -0.919 -14.684 5.848 1.00 97.88 90 THR A CA 1
ATOM 702 C C . THR A 1 90 ? -2.105 -13.903 6.412 1.00 97.88 90 THR A C 1
ATOM 704 O O . THR A 1 90 ? -2.535 -14.106 7.547 1.00 97.88 90 THR A O 1
ATOM 707 N N . LEU A 1 91 ? -2.676 -13.023 5.595 1.00 97.38 91 LEU A N 1
ATOM 708 C CA . LEU A 1 91 ? -3.897 -12.295 5.905 1.00 97.38 91 LEU A CA 1
ATOM 709 C C . LEU A 1 91 ? -5.095 -13.223 5.714 1.00 97.38 91 LEU A C 1
ATOM 711 O O . LEU A 1 91 ? -5.343 -13.705 4.612 1.00 97.38 91 LEU A O 1
ATOM 715 N N . THR A 1 92 ? -5.850 -13.439 6.790 1.00 95.75 92 THR A N 1
ATOM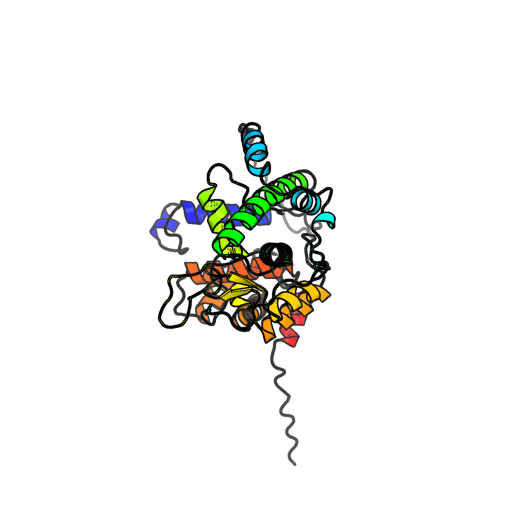 716 C CA . THR A 1 92 ? -7.106 -14.198 6.753 1.00 95.75 92 THR A CA 1
ATOM 717 C C . THR A 1 92 ? -8.272 -13.247 6.953 1.00 95.75 92 THR A C 1
ATOM 719 O O . THR A 1 92 ? -8.355 -12.574 7.976 1.00 95.75 92 THR A O 1
ATOM 722 N N . ALA A 1 93 ? -9.192 -13.172 5.998 1.00 92.19 93 ALA A N 1
ATOM 723 C CA . ALA A 1 93 ? -10.308 -12.244 6.063 1.00 92.19 93 ALA A CA 1
ATOM 724 C C . ALA A 1 93 ? -11.157 -12.492 7.331 1.00 92.19 93 ALA A C 1
ATOM 726 O O . ALA A 1 93 ? -11.655 -13.607 7.508 1.00 92.19 93 ALA A O 1
ATOM 727 N N . PRO A 1 94 ? -11.412 -11.468 8.172 1.00 91.81 94 PRO A N 1
ATOM 728 C CA . PRO A 1 94 ? -12.104 -11.644 9.447 1.00 91.81 94 PRO A CA 1
ATOM 729 C C . PRO A 1 94 ? -13.445 -12.390 9.330 1.00 91.81 94 PRO A C 1
ATOM 731 O O . PRO A 1 94 ? -14.185 -12.232 8.350 1.00 91.81 94 PRO A O 1
ATOM 734 N N . GLU A 1 95 ? -13.776 -13.191 10.349 1.00 89.06 95 GLU A N 1
ATOM 735 C CA . GLU A 1 95 ? -15.083 -13.860 10.447 1.00 89.06 95 GLU A CA 1
ATOM 736 C C . GLU A 1 95 ? -16.209 -12.850 10.695 1.00 89.06 95 GLU A C 1
ATOM 738 O O . GLU A 1 95 ? -17.254 -12.888 10.044 1.00 89.06 95 GLU A O 1
ATOM 743 N N . ALA A 1 96 ? -15.977 -11.915 11.622 1.00 90.56 96 ALA A N 1
ATOM 744 C CA . ALA A 1 96 ? -16.903 -10.832 11.908 1.00 90.56 96 ALA A CA 1
ATOM 745 C C . ALA A 1 96 ? -16.911 -9.826 10.752 1.00 90.56 96 ALA A C 1
ATOM 747 O O . ALA A 1 96 ? -15.863 -9.350 10.310 1.00 90.56 96 ALA A O 1
ATOM 748 N N . ARG A 1 97 ? -18.113 -9.487 10.278 1.00 92.94 97 ARG A N 1
ATOM 749 C CA . ARG A 1 97 ? -18.286 -8.470 9.242 1.00 92.94 97 ARG A CA 1
ATOM 750 C C . ARG A 1 97 ? -17.952 -7.088 9.825 1.00 92.94 97 ARG A C 1
ATOM 752 O O . ARG A 1 97 ? -18.519 -6.746 10.861 1.00 92.94 97 ARG A O 1
ATOM 759 N N . PRO A 1 98 ? -17.098 -6.286 9.166 1.00 96.31 98 PRO A N 1
ATOM 760 C CA . PRO A 1 98 ? -16.791 -4.938 9.627 1.00 96.31 98 PRO A CA 1
ATOM 761 C C . PRO A 1 98 ? -17.957 -3.975 9.386 1.00 96.31 98 PRO A C 1
ATOM 763 O O . PRO A 1 98 ? -18.875 -4.258 8.606 1.00 96.31 98 PRO A O 1
ATOM 766 N N . PHE A 1 99 ? -17.884 -2.795 9.995 1.00 96.69 99 PHE A N 1
ATOM 767 C CA . PHE A 1 99 ? -18.739 -1.673 9.636 1.00 96.69 99 PHE A CA 1
ATOM 768 C C . PHE A 1 99 ? -18.481 -1.238 8.185 1.00 96.69 99 PHE A C 1
ATOM 770 O O . PHE A 1 99 ? -17.341 -0.970 7.796 1.00 96.69 99 PHE A O 1
ATOM 777 N N . ILE A 1 100 ? -19.559 -1.158 7.398 1.00 97.56 100 ILE A N 1
ATOM 778 C CA . ILE A 1 100 ? -19.522 -0.768 5.986 1.00 97.56 100 ILE A CA 1
ATOM 779 C C . ILE A 1 100 ? -20.009 0.673 5.818 1.00 97.56 100 ILE A C 1
ATOM 781 O O . ILE A 1 100 ? -21.116 1.012 6.237 1.00 97.56 100 ILE A O 1
ATOM 785 N N . LEU A 1 101 ? -19.203 1.495 5.150 1.00 96.31 101 LEU A N 1
ATOM 786 C CA . LEU A 1 101 ? -19.434 2.906 4.876 1.00 96.31 101 LEU A CA 1
ATOM 787 C C . LEU A 1 101 ? -19.269 3.200 3.377 1.00 96.31 101 LEU A C 1
ATOM 789 O O . LEU A 1 101 ? -18.240 3.693 2.937 1.00 96.31 101 LEU A O 1
ATOM 793 N N . ASP A 1 102 ? -20.297 2.918 2.574 1.00 94.00 102 ASP A N 1
ATOM 794 C CA . ASP A 1 102 ? -20.267 3.221 1.129 1.00 94.00 102 ASP A CA 1
ATOM 795 C C . ASP A 1 102 ? -20.533 4.699 0.812 1.00 94.00 102 ASP A C 1
ATOM 797 O O . ASP A 1 102 ? -20.112 5.213 -0.221 1.00 94.00 102 ASP A O 1
ATOM 801 N N . ARG A 1 103 ? -21.256 5.395 1.695 1.00 88.94 103 ARG A N 1
ATOM 802 C CA . ARG A 1 103 ? -21.625 6.808 1.533 1.00 88.94 103 ARG A CA 1
ATOM 803 C C . ARG A 1 103 ? -20.753 7.685 2.423 1.00 88.94 103 ARG A C 1
ATOM 805 O O . ARG A 1 103 ? -21.226 8.207 3.427 1.00 88.94 103 ARG A O 1
ATOM 812 N N . GLY A 1 104 ? -19.475 7.777 2.071 1.00 91.75 104 GLY A N 1
ATOM 813 C CA . GLY A 1 104 ? -18.530 8.678 2.723 1.00 91.75 104 GLY A CA 1
ATOM 814 C C . GLY A 1 104 ? -18.392 10.027 2.019 1.00 91.75 104 GLY A C 1
ATOM 815 O O . GLY A 1 104 ? -18.961 10.271 0.956 1.00 91.75 104 GLY A O 1
ATOM 816 N N . GLU A 1 105 ? -17.615 10.903 2.639 1.00 94.75 105 GLU A N 1
ATOM 817 C CA . GLU A 1 105 ? -17.315 12.259 2.178 1.00 94.75 105 GLU A CA 1
ATOM 818 C C . GLU A 1 105 ? -15.902 12.375 1.584 1.00 94.75 105 GLU A C 1
ATOM 820 O O . GLU A 1 105 ? -15.513 13.452 1.118 1.00 94.75 105 GLU A O 1
ATOM 825 N N . ALA A 1 106 ? -15.105 11.299 1.631 1.00 94.88 106 ALA A N 1
ATOM 826 C CA . ALA A 1 106 ? -13.745 11.311 1.115 1.00 94.88 106 ALA A CA 1
ATOM 827 C C . ALA A 1 106 ? -13.765 11.323 -0.415 1.00 94.88 106 ALA A C 1
ATOM 829 O O . ALA A 1 106 ? -14.370 10.461 -1.056 1.00 94.88 106 ALA A O 1
ATOM 830 N N . SER A 1 107 ? -13.061 12.287 -0.998 1.00 93.88 107 SER A N 1
ATOM 831 C CA . SER A 1 107 ? -12.936 12.459 -2.446 1.00 93.88 107 SER A CA 1
ATOM 832 C C . SER A 1 107 ? -11.482 12.300 -2.862 1.00 93.88 107 SER A C 1
ATOM 834 O O . SER A 1 107 ? -10.601 12.918 -2.272 1.00 93.88 107 SER A O 1
ATOM 836 N N . VAL A 1 108 ? -11.219 11.478 -3.875 1.00 92.06 108 VAL A N 1
ATOM 837 C CA . VAL A 1 108 ? -9.860 11.200 -4.356 1.00 92.06 108 VAL A CA 1
ATOM 838 C C . VAL A 1 108 ? -9.697 11.774 -5.752 1.00 92.06 108 VAL A C 1
ATOM 840 O O . VAL A 1 108 ? -10.611 11.701 -6.572 1.00 92.06 108 VAL A O 1
ATOM 843 N N . ALA A 1 109 ? -8.536 12.365 -6.023 1.00 87.94 109 ALA A N 1
ATOM 844 C CA . ALA A 1 109 ? -8.204 12.791 -7.373 1.00 87.94 109 ALA A CA 1
ATOM 845 C C . ALA A 1 109 ? -8.062 11.567 -8.290 1.00 87.94 109 ALA A C 1
ATOM 847 O O . ALA A 1 109 ? -7.398 10.595 -7.937 1.00 87.94 109 ALA A O 1
ATOM 848 N N . ASN A 1 110 ? -8.650 11.634 -9.484 1.00 82.88 110 ASN A N 1
ATOM 849 C CA . ASN A 1 110 ? -8.460 10.595 -10.491 1.00 82.88 110 ASN A CA 1
ATOM 850 C C . ASN A 1 110 ? -6.998 10.570 -10.949 1.00 82.88 110 ASN A C 1
ATOM 852 O O . ASN A 1 110 ? -6.441 11.613 -11.296 1.00 82.88 110 ASN A O 1
ATOM 856 N N . GLY A 1 111 ? -6.399 9.383 -10.998 1.00 86.81 111 GLY A N 1
ATOM 857 C CA . GLY A 1 111 ? -5.044 9.195 -11.505 1.00 86.81 111 GLY A CA 1
ATOM 858 C C . GLY A 1 111 ? -4.359 7.954 -10.932 1.00 86.81 111 GLY A C 1
ATOM 859 O O . GLY A 1 111 ? -4.956 7.248 -10.115 1.00 86.81 111 GLY A O 1
ATOM 860 N N . PRO A 1 112 ? -3.121 7.678 -11.371 1.00 87.25 112 PRO A N 1
ATOM 861 C CA . PRO A 1 112 ? -2.286 6.649 -10.766 1.00 87.25 112 PRO A CA 1
ATOM 862 C C . PRO A 1 112 ? -1.943 6.988 -9.321 1.00 87.25 112 PRO A C 1
ATOM 864 O O . PRO A 1 112 ? -1.957 8.154 -8.909 1.00 87.25 112 PRO A O 1
ATOM 867 N N . LEU A 1 113 ? -1.558 5.965 -8.562 1.00 86.44 113 LEU A N 1
ATOM 868 C CA . LEU A 1 113 ? -0.979 6.183 -7.248 1.00 86.44 113 LEU A CA 1
ATOM 869 C C . LEU A 1 113 ? 0.361 6.904 -7.393 1.00 86.44 113 LEU A C 1
ATOM 871 O O . LEU A 1 113 ? 1.330 6.384 -7.944 1.00 86.44 113 LEU A O 1
ATOM 875 N N . LEU A 1 114 ? 0.398 8.138 -6.896 1.00 77.50 114 LEU A N 1
ATOM 876 C CA . LEU A 1 114 ? 1.604 8.949 -6.860 1.00 77.50 114 LEU A CA 1
ATOM 877 C C . LEU A 1 114 ? 2.390 8.684 -5.572 1.00 77.50 114 LEU A C 1
ATOM 879 O O . LEU A 1 114 ? 1.818 8.541 -4.491 1.00 77.50 114 LEU A O 1
ATOM 883 N N . GLY A 1 115 ? 3.718 8.723 -5.678 1.00 67.25 115 GLY A N 1
ATOM 884 C CA . GLY A 1 115 ? 4.626 8.685 -4.532 1.00 67.25 115 GLY A CA 1
ATOM 885 C C . GLY A 1 115 ? 5.303 7.333 -4.316 1.00 67.25 115 GLY A C 1
ATOM 886 O O . GLY A 1 115 ? 5.449 6.543 -5.242 1.00 67.25 115 GLY A O 1
ATOM 887 N N . LEU A 1 116 ? 5.772 7.102 -3.088 1.00 68.19 116 LEU A N 1
ATOM 888 C CA . LEU A 1 116 ? 6.586 5.943 -2.696 1.00 68.19 116 LEU A CA 1
ATOM 889 C C . LEU A 1 116 ? 5.739 4.738 -2.258 1.00 68.19 116 LEU A C 1
ATOM 891 O O . LEU A 1 116 ? 6.208 3.901 -1.491 1.00 68.19 116 LEU A O 1
ATOM 895 N N . HIS A 1 117 ? 4.487 4.649 -2.709 1.00 82.62 117 HIS A N 1
ATOM 896 C CA . HIS A 1 117 ? 3.695 3.445 -2.500 1.00 82.62 117 HIS A CA 1
ATOM 897 C C . HIS A 1 117 ? 4.280 2.319 -3.364 1.00 82.62 117 HIS A C 1
ATOM 899 O O . HIS A 1 117 ? 4.077 2.269 -4.575 1.00 82.62 117 HIS A O 1
ATOM 905 N N . ASN A 1 118 ? 5.084 1.467 -2.733 1.00 86.50 118 ASN A N 1
ATOM 906 C CA . ASN A 1 118 ? 5.906 0.455 -3.392 1.00 86.50 118 ASN A CA 1
ATOM 907 C C . ASN A 1 118 ? 5.664 -0.968 -2.852 1.00 86.50 118 ASN A C 1
ATOM 909 O O . ASN A 1 118 ? 6.401 -1.886 -3.223 1.00 86.50 118 ASN A O 1
ATOM 913 N N . ARG A 1 119 ? 4.668 -1.140 -1.971 1.00 92.00 119 ARG A N 1
ATOM 914 C CA . ARG A 1 119 ? 4.247 -2.423 -1.388 1.00 92.00 119 ARG A CA 1
ATOM 915 C C . ARG A 1 119 ? 2.727 -2.446 -1.191 1.00 92.00 119 ARG A C 1
ATOM 917 O O . ARG A 1 119 ? 2.193 -1.662 -0.399 1.00 92.00 119 ARG A O 1
ATOM 924 N N . ASP A 1 120 ? 2.042 -3.355 -1.872 1.00 96.88 120 ASP A N 1
ATOM 925 C CA . ASP A 1 120 ? 0.594 -3.552 -1.772 1.00 96.88 120 ASP A CA 1
ATOM 926 C C . ASP A 1 120 ? 0.220 -4.311 -0.493 1.00 96.88 120 ASP A C 1
ATOM 928 O O . ASP A 1 120 ? -0.754 -3.947 0.177 1.00 96.88 120 ASP A O 1
ATOM 932 N N . TYR A 1 121 ? 1.038 -5.294 -0.083 1.00 97.75 121 TYR A N 1
ATOM 933 C CA . TYR A 1 121 ? 0.796 -6.103 1.120 1.00 97.75 121 TYR A CA 1
ATOM 934 C C . TYR A 1 121 ? 0.544 -5.241 2.364 1.00 97.75 121 TYR A C 1
ATOM 936 O O . TYR A 1 121 ? -0.380 -5.500 3.131 1.00 97.75 121 TYR A O 1
ATOM 944 N N . VAL A 1 122 ? 1.326 -4.176 2.562 1.00 97.56 122 VAL A N 1
ATOM 945 C CA . VAL A 1 122 ? 1.223 -3.317 3.755 1.00 97.56 122 VAL A CA 1
ATOM 946 C C . VAL A 1 122 ? -0.110 -2.568 3.795 1.00 97.56 122 VAL A C 1
ATOM 948 O O . VAL A 1 122 ? -0.693 -2.389 4.867 1.00 97.56 122 VAL A O 1
ATOM 951 N N . SER A 1 123 ? -0.634 -2.188 2.629 1.00 98.25 123 SER A N 1
ATOM 952 C CA . SER A 1 123 ? -1.951 -1.553 2.528 1.00 98.25 123 SER A CA 1
ATOM 953 C C . SER A 1 123 ? -3.065 -2.560 2.796 1.00 98.25 123 SER A C 1
ATOM 955 O O . SER A 1 123 ? -3.987 -2.275 3.560 1.00 98.25 123 SER A O 1
ATOM 957 N N . MET A 1 124 ? -2.938 -3.778 2.266 1.00 98.44 124 MET A N 1
ATOM 958 C CA . MET A 1 124 ? -3.867 -4.874 2.555 1.00 98.44 124 MET A CA 1
ATOM 959 C C . MET A 1 124 ? -3.863 -5.270 4.036 1.00 98.44 124 MET A C 1
ATOM 961 O O . MET A 1 124 ? -4.927 -5.467 4.626 1.00 98.44 124 MET A O 1
ATOM 965 N N . TRP A 1 125 ? -2.693 -5.294 4.674 1.00 98.56 125 TRP A N 1
ATOM 966 C CA . TRP A 1 125 ? -2.550 -5.502 6.114 1.00 98.56 125 TRP A CA 1
ATOM 967 C C . TRP A 1 125 ? -3.246 -4.386 6.908 1.00 98.56 125 TRP A C 1
ATOM 969 O O . TRP A 1 125 ? -4.000 -4.662 7.844 1.00 98.56 125 TRP A O 1
ATOM 979 N N . ALA A 1 126 ? -3.075 -3.123 6.506 1.00 98.62 126 ALA A N 1
ATOM 980 C CA . ALA A 1 126 ? -3.728 -1.993 7.163 1.00 98.62 126 ALA A CA 1
ATOM 981 C C . ALA A 1 126 ? -5.260 -2.026 7.006 1.00 98.62 126 ALA A C 1
ATOM 983 O O . ALA A 1 126 ? -5.983 -1.767 7.976 1.00 98.62 126 ALA A O 1
ATOM 984 N N . LEU A 1 127 ? -5.758 -2.400 5.823 1.00 98.50 127 LEU A N 1
ATOM 985 C CA . LEU A 1 127 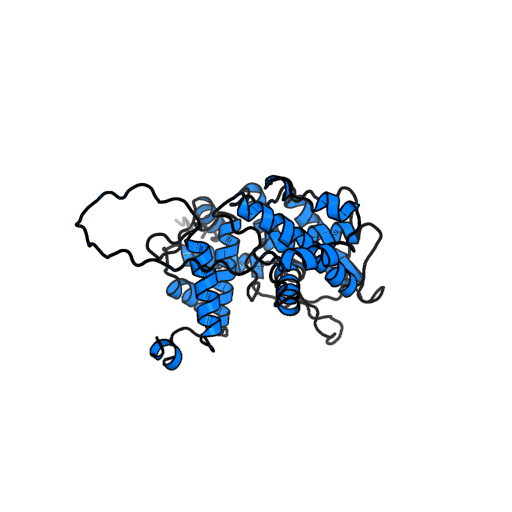? -7.182 -2.593 5.543 1.00 98.50 127 LEU A CA 1
ATOM 986 C C . LEU A 1 127 ? -7.766 -3.750 6.369 1.00 98.50 127 LEU A C 1
ATOM 988 O O . LEU A 1 127 ? -8.843 -3.615 6.952 1.00 98.50 127 LEU A O 1
ATOM 992 N N . HIS A 1 128 ? -7.031 -4.858 6.491 1.00 98.19 128 HIS A N 1
ATOM 993 C CA . HIS A 1 128 ? -7.408 -5.989 7.337 1.00 98.19 128 HIS A CA 1
ATOM 994 C C . HIS A 1 128 ? -7.580 -5.548 8.797 1.00 98.19 128 HIS A C 1
ATOM 996 O O . HIS A 1 128 ? -8.568 -5.884 9.453 1.00 98.19 128 HIS A O 1
ATOM 1002 N N . ARG A 1 129 ? -6.632 -4.769 9.329 1.00 97.94 129 ARG A N 1
ATOM 1003 C CA . ARG A 1 129 ? -6.723 -4.244 10.699 1.00 97.94 129 ARG A CA 1
ATOM 1004 C C . ARG A 1 129 ? -7.902 -3.286 10.873 1.00 97.94 129 ARG A C 1
ATOM 1006 O O . ARG A 1 129 ? -8.600 -3.386 11.879 1.00 97.94 129 ARG A O 1
ATOM 1013 N N . LEU A 1 130 ? -8.189 -2.427 9.888 1.00 98.12 130 LEU A N 1
ATOM 1014 C CA . LEU A 1 130 ? -9.388 -1.582 9.916 1.00 98.12 130 LEU A CA 1
ATOM 1015 C C . LEU A 1 130 ? -10.662 -2.431 10.034 1.00 98.12 130 LEU A C 1
ATOM 1017 O O . LEU A 1 13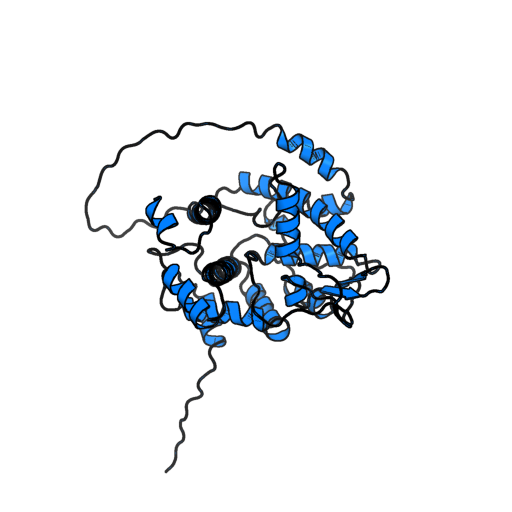0 ? -11.548 -2.089 10.817 1.00 98.12 130 LEU A O 1
ATOM 1021 N N . ALA A 1 131 ? -10.736 -3.562 9.324 1.00 98.00 131 ALA A N 1
ATOM 1022 C CA . ALA A 1 131 ? -11.883 -4.461 9.413 1.00 98.00 131 ALA A CA 1
ATOM 1023 C C . ALA A 1 131 ? -12.047 -5.050 10.823 1.00 98.00 131 ALA A C 1
ATOM 1025 O O . ALA A 1 131 ? -13.164 -5.124 11.331 1.00 98.00 131 ALA A O 1
ATOM 1026 N N . ARG A 1 132 ? -10.942 -5.394 11.499 1.00 96.38 132 ARG A N 1
ATOM 1027 C CA . ARG A 1 132 ? -10.979 -5.832 12.906 1.00 96.38 132 ARG A CA 1
ATOM 1028 C C . ARG A 1 132 ? -11.451 -4.712 13.834 1.00 96.38 132 ARG A C 1
ATOM 1030 O O . ARG A 1 132 ? -12.317 -4.940 14.670 1.00 96.38 132 ARG A O 1
ATOM 1037 N N . TYR A 1 133 ? -10.917 -3.499 13.690 1.00 96.81 133 TYR A N 1
ATOM 1038 C CA . TYR A 1 133 ? -11.239 -2.397 14.603 1.00 96.81 133 TYR A CA 1
ATOM 1039 C C . TYR A 1 133 ? -12.653 -1.843 14.448 1.00 96.81 133 TYR A C 1
ATOM 1041 O O . TYR A 1 133 ? -13.146 -1.189 15.365 1.00 96.81 133 TYR A O 1
ATOM 1049 N N . THR A 1 134 ? -13.281 -2.081 13.299 1.00 96.94 134 THR A N 1
ATOM 1050 C CA . THR A 1 134 ? -14.618 -1.574 12.980 1.00 96.94 134 THR A CA 1
ATOM 1051 C C . THR A 1 134 ? -15.709 -2.637 13.097 1.00 96.94 134 THR A C 1
ATOM 1053 O O . THR A 1 134 ? -16.832 -2.413 12.653 1.00 96.94 134 THR A O 1
ATOM 1056 N N . ALA A 1 135 ? -15.415 -3.792 13.706 1.00 95.75 135 ALA A N 1
ATOM 1057 C CA . ALA A 1 135 ? -16.395 -4.861 13.918 1.00 95.75 135 ALA A CA 1
ATOM 1058 C C . ALA A 1 135 ? -17.601 -4.409 14.768 1.00 95.75 135 ALA A C 1
ATOM 1060 O O . ALA A 1 135 ? -18.727 -4.818 14.498 1.00 95.75 135 ALA A O 1
ATOM 1061 N N . ASP A 1 136 ? -17.378 -3.515 15.738 1.00 94.75 136 ASP A N 1
ATOM 1062 C CA . ASP A 1 136 ? -18.416 -3.010 16.651 1.00 94.75 136 ASP A CA 1
ATOM 1063 C C . ASP A 1 136 ? -19.007 -1.650 16.227 1.00 94.75 136 ASP A C 1
ATOM 1065 O O . ASP A 1 136 ? -19.867 -1.095 16.913 1.00 94.75 136 ASP A O 1
ATOM 1069 N N . GLY A 1 137 ? -18.553 -1.088 15.102 1.00 94.88 137 GLY A N 1
ATOM 1070 C CA . GLY A 1 137 ? -18.984 0.219 14.605 1.00 94.88 137 GLY A CA 1
ATOM 1071 C C . GLY A 1 137 ? -17.841 1.066 14.039 1.00 94.88 137 GLY A C 1
ATOM 1072 O O . GLY A 1 137 ? -16.683 0.645 14.053 1.00 94.88 137 GLY A O 1
ATOM 1073 N N . PRO A 1 138 ? -18.145 2.267 13.517 1.00 95.81 138 PRO A N 1
ATOM 1074 C CA . PRO A 1 138 ? -17.123 3.161 12.990 1.00 95.81 138 PRO A CA 1
ATOM 1075 C C . PRO A 1 138 ? -16.226 3.693 14.111 1.00 95.81 138 PRO A C 1
ATOM 1077 O O . PRO A 1 138 ? -16.689 3.960 15.220 1.00 95.81 138 PRO A O 1
ATOM 1080 N N . ILE A 1 139 ? -14.954 3.925 13.787 1.00 95.50 139 ILE A N 1
ATOM 1081 C CA . ILE A 1 139 ? -13.996 4.601 14.674 1.00 95.50 139 ILE A CA 1
ATOM 1082 C C . ILE A 1 139 ? -13.520 5.908 14.035 1.00 95.50 139 ILE A C 1
ATOM 1084 O O . ILE A 1 139 ? -13.425 5.959 12.808 1.00 95.50 139 ILE A O 1
ATOM 1088 N N . PRO A 1 140 ? -13.203 6.962 14.807 1.00 96.12 140 PRO A N 1
ATOM 1089 C CA . PRO A 1 140 ? -12.605 8.173 14.249 1.00 96.12 140 PRO A CA 1
ATOM 1090 C C . PRO A 1 140 ? -11.336 7.861 13.443 1.00 96.12 140 PRO A C 1
ATOM 1092 O O . PRO A 1 140 ? -10.542 7.006 13.842 1.00 96.12 140 PRO A O 1
ATOM 1095 N N . PHE A 1 141 ? -11.111 8.562 12.329 1.00 95.94 141 PHE A N 1
ATOM 1096 C CA . PHE A 1 141 ? -9.945 8.314 11.466 1.00 95.94 141 PHE A CA 1
ATOM 1097 C C . PHE A 1 141 ? -8.610 8.460 12.213 1.00 95.94 141 PHE A C 1
ATOM 1099 O O . PHE A 1 141 ? -7.718 7.630 12.066 1.00 95.94 141 PHE A O 1
ATOM 1106 N N . GLU A 1 142 ? -8.489 9.466 13.080 1.00 95.00 142 GLU A N 1
ATOM 1107 C CA . GLU A 1 142 ? -7.291 9.668 13.908 1.00 95.00 142 GLU A CA 1
ATOM 1108 C C . GLU A 1 142 ? -7.078 8.531 14.918 1.00 95.00 142 GLU A C 1
ATOM 1110 O O . GLU A 1 142 ? -5.947 8.098 15.148 1.00 95.00 142 GLU A O 1
ATOM 1115 N N . ASP A 1 143 ? -8.162 7.981 15.475 1.00 96.00 143 ASP A N 1
ATOM 1116 C CA . ASP A 1 143 ? -8.085 6.817 16.361 1.00 96.00 143 ASP A CA 1
ATOM 1117 C C . ASP A 1 143 ? -7.631 5.576 15.588 1.00 96.00 143 ASP A C 1
ATOM 1119 O O . ASP A 1 143 ? -6.827 4.793 16.104 1.00 96.00 143 ASP A O 1
ATOM 1123 N N . TYR A 1 144 ? -8.104 5.405 14.348 1.00 97.12 144 TYR A N 1
ATOM 1124 C CA . TYR A 1 144 ? -7.610 4.360 13.456 1.00 97.12 144 TYR A CA 1
ATOM 1125 C C . TYR A 1 144 ? -6.106 4.512 13.227 1.00 97.12 144 TYR A C 1
ATOM 1127 O O . TYR A 1 144 ? -5.374 3.569 13.529 1.00 97.12 144 TYR A O 1
ATOM 1135 N N . LEU A 1 145 ? -5.639 5.689 12.785 1.00 97.12 145 LEU A N 1
ATOM 1136 C CA . LEU A 1 145 ? -4.216 5.967 12.555 1.00 97.12 145 LEU A CA 1
ATOM 1137 C C . LEU A 1 145 ? -3.371 5.715 13.813 1.00 97.12 145 LEU A C 1
ATOM 1139 O O . LEU A 1 145 ? -2.327 5.065 13.752 1.00 97.12 145 LEU A O 1
ATOM 1143 N N . GLY A 1 146 ? -3.839 6.158 14.980 1.00 95.69 146 GLY A N 1
ATOM 1144 C CA . GLY A 1 146 ? -3.141 5.948 16.246 1.00 95.69 146 GLY A CA 1
ATOM 1145 C C . GLY A 1 146 ? -3.036 4.474 16.652 1.00 95.69 146 GLY A C 1
ATOM 1146 O O . GLY A 1 146 ? -1.996 4.052 17.168 1.00 95.69 146 GLY A O 1
ATOM 1147 N N . ARG A 1 147 ? -4.088 3.673 16.434 1.00 96.38 147 ARG A N 1
ATOM 1148 C CA . ARG A 1 147 ? -4.086 2.228 16.734 1.00 96.38 147 ARG A CA 1
ATOM 1149 C C . ARG A 1 147 ? -3.219 1.457 15.744 1.00 96.38 147 ARG A C 1
ATOM 1151 O O . ARG A 1 147 ? -2.311 0.738 16.163 1.00 96.38 147 ARG A O 1
ATOM 1158 N N . ILE A 1 148 ? -3.437 1.672 14.448 1.00 97.50 148 ILE A N 1
ATOM 1159 C CA . ILE A 1 148 ? -2.746 0.933 13.390 1.00 97.50 148 ILE A CA 1
ATOM 1160 C C . ILE A 1 148 ? -1.244 1.208 13.377 1.00 97.50 148 ILE A C 1
ATOM 1162 O O . ILE A 1 148 ? -0.461 0.291 13.160 1.00 97.50 148 ILE A O 1
ATOM 1166 N N . THR A 1 149 ? -0.806 2.433 13.681 1.00 96.88 149 THR A N 1
ATOM 1167 C CA . THR A 1 149 ? 0.624 2.752 13.777 1.00 96.88 149 THR A CA 1
ATOM 1168 C C . THR A 1 149 ? 1.306 2.012 14.930 1.00 96.88 149 THR A C 1
ATOM 1170 O O . THR A 1 149 ? 2.421 1.522 14.760 1.00 96.88 149 THR A O 1
ATOM 1173 N N . LYS A 1 150 ? 0.645 1.855 16.085 1.00 95.81 150 LYS A N 1
ATOM 1174 C CA . LYS A 1 150 ? 1.182 1.046 17.197 1.00 95.81 150 LYS A CA 1
ATOM 1175 C C . LYS A 1 150 ? 1.287 -0.429 16.812 1.00 95.81 150 LYS A C 1
ATOM 1177 O O . LYS A 1 150 ? 2.310 -1.056 17.081 1.00 95.81 150 LYS A O 1
ATOM 1182 N N . ALA A 1 151 ? 0.255 -0.958 16.154 1.00 97.12 151 ALA A N 1
ATOM 1183 C CA . ALA A 1 151 ? 0.260 -2.318 15.626 1.00 97.12 151 ALA A CA 1
ATOM 1184 C C . ALA A 1 151 ? 1.382 -2.511 14.590 1.00 97.12 151 ALA A C 1
ATOM 1186 O O . ALA A 1 151 ? 2.090 -3.512 14.634 1.00 97.12 151 ALA A O 1
ATOM 1187 N N . ALA A 1 152 ? 1.608 -1.524 13.719 1.00 97.12 152 ALA A N 1
ATOM 1188 C CA . ALA A 1 152 ? 2.636 -1.562 12.683 1.00 97.12 152 ALA A CA 1
ATOM 1189 C C . ALA A 1 152 ? 4.058 -1.559 13.262 1.00 97.12 152 ALA A C 1
ATOM 1191 O O . ALA A 1 152 ? 4.916 -2.265 12.745 1.00 97.12 152 ALA A O 1
ATOM 1192 N N . TRP A 1 153 ? 4.312 -0.832 14.357 1.00 95.44 153 TRP A N 1
ATOM 1193 C CA . TRP A 1 153 ? 5.588 -0.911 15.082 1.00 95.44 153 TRP A CA 1
ATOM 1194 C C . TRP A 1 153 ? 5.830 -2.300 15.678 1.00 95.44 153 TRP A C 1
ATOM 1196 O O . TRP A 1 153 ? 6.943 -2.820 15.602 1.00 95.44 153 TRP A O 1
ATOM 1206 N N . TYR A 1 154 ? 4.799 -2.902 16.280 1.00 95.38 154 TYR A N 1
ATOM 1207 C CA . TYR A 1 154 ? 4.904 -4.251 16.837 1.00 95.38 154 TYR A CA 1
ATOM 1208 C C . TYR A 1 154 ? 5.169 -5.276 15.738 1.00 95.38 154 TYR A C 1
ATOM 1210 O O . TYR A 1 154 ? 6.138 -6.028 15.819 1.00 95.38 154 TYR A O 1
ATOM 1218 N N . TYR A 1 155 ? 4.358 -5.249 14.682 1.00 96.62 155 TYR A N 1
ATOM 1219 C CA . TYR A 1 155 ? 4.487 -6.149 13.546 1.00 96.62 155 TYR A CA 1
ATOM 1220 C C . TYR A 1 155 ? 5.820 -5.957 12.815 1.00 96.62 155 TYR A C 1
ATOM 1222 O O . TYR A 1 155 ? 6.511 -6.930 12.539 1.00 96.62 155 TYR A O 1
ATOM 1230 N N . GLY A 1 156 ? 6.264 -4.713 12.610 1.00 95.56 156 GLY A N 1
ATOM 1231 C CA . GLY A 1 156 ? 7.579 -4.398 12.048 1.00 95.56 156 GLY A CA 1
ATOM 1232 C C . GLY A 1 156 ? 8.736 -4.988 12.861 1.00 95.56 156 GLY A C 1
ATOM 1233 O O . GLY A 1 156 ? 9.696 -5.494 12.284 1.00 95.56 156 GLY A O 1
ATOM 1234 N N . ALA A 1 157 ? 8.636 -5.010 14.195 1.00 93.06 157 ALA A N 1
ATOM 1235 C CA . ALA A 1 157 ? 9.627 -5.670 15.044 1.00 93.06 157 ALA A CA 1
ATOM 1236 C C . ALA A 1 157 ? 9.598 -7.207 14.919 1.00 93.06 157 ALA A C 1
ATOM 1238 O O . ALA A 1 157 ? 10.664 -7.827 14.937 1.00 93.06 157 ALA A O 1
ATOM 1239 N N . GLN A 1 158 ? 8.413 -7.814 14.765 1.00 94.75 158 GLN A N 1
ATOM 1240 C CA . GLN A 1 158 ? 8.274 -9.253 14.489 1.00 94.75 158 GLN A CA 1
ATOM 1241 C C . GLN A 1 158 ? 8.874 -9.609 13.121 1.00 94.75 158 GLN A C 1
ATOM 1243 O O . GLN A 1 158 ? 9.711 -10.504 13.021 1.00 94.75 158 GLN A O 1
ATOM 1248 N N . LEU A 1 159 ? 8.542 -8.840 12.081 1.00 95.50 159 LEU A N 1
ATOM 1249 C CA . LEU A 1 159 ? 9.095 -9.002 10.737 1.00 95.50 159 LEU A CA 1
ATOM 1250 C C . LEU A 1 159 ? 10.615 -8.856 10.734 1.00 95.50 159 LEU A C 1
ATOM 1252 O O . LEU A 1 159 ? 11.302 -9.674 10.138 1.00 95.50 159 LEU A O 1
ATOM 1256 N N . HIS A 1 160 ? 11.166 -7.886 11.463 1.00 92.38 160 HIS A N 1
ATOM 1257 C CA . HIS A 1 160 ? 12.614 -7.730 11.572 1.00 92.38 160 HIS A CA 1
ATOM 1258 C C . HIS A 1 160 ? 13.302 -8.915 12.280 1.00 92.38 160 HIS A C 1
ATOM 1260 O O . HIS A 1 160 ? 14.474 -9.215 12.039 1.00 92.38 160 HIS A O 1
ATOM 1266 N N . ALA A 1 161 ? 12.603 -9.615 13.179 1.00 91.19 161 ALA A N 1
ATOM 1267 C CA . ALA A 1 161 ? 13.094 -10.874 13.732 1.00 91.19 161 ALA A CA 1
ATOM 1268 C C . ALA A 1 161 ? 13.085 -11.996 12.678 1.00 91.19 161 ALA A C 1
ATOM 1270 O O . ALA A 1 161 ? 14.080 -12.712 12.574 1.00 91.19 161 ALA A O 1
ATOM 1271 N N . LEU A 1 162 ? 12.031 -12.089 11.859 1.00 93.00 162 LEU A N 1
ATOM 1272 C CA . LEU A 1 162 ? 11.957 -13.041 10.744 1.00 93.00 162 LEU A CA 1
ATOM 1273 C C . LEU A 1 162 ? 12.988 -12.772 9.640 1.00 93.00 162 LEU A C 1
ATOM 1275 O O . LEU A 1 162 ? 13.562 -13.713 9.100 1.00 93.00 162 LEU A O 1
ATOM 1279 N N . GLU A 1 163 ? 13.263 -11.513 9.299 1.00 92.88 163 GLU A N 1
ATOM 1280 C CA . GLU A 1 163 ? 14.295 -11.159 8.310 1.00 92.88 163 GLU A CA 1
ATOM 1281 C C . GLU A 1 163 ? 15.672 -11.683 8.733 1.00 92.88 163 GLU A C 1
ATOM 1283 O O . GLU A 1 163 ? 16.437 -12.183 7.911 1.00 92.88 163 GLU A O 1
ATOM 1288 N N . ARG A 1 164 ? 15.987 -11.627 10.035 1.00 88.75 164 ARG A N 1
ATOM 1289 C CA . ARG A 1 164 ? 17.253 -12.149 10.573 1.00 88.75 164 ARG A CA 1
ATOM 1290 C C . ARG A 1 164 ? 17.375 -13.667 10.440 1.00 88.75 164 ARG A C 1
ATOM 1292 O O . ARG A 1 164 ? 18.492 -14.159 10.305 1.00 88.75 164 ARG A O 1
ATOM 1299 N N . SER A 1 165 ? 16.262 -14.401 10.471 1.00 85.94 165 SER A N 1
ATOM 1300 C CA . SER A 1 165 ? 16.242 -15.849 10.225 1.00 85.94 165 SER A CA 1
ATOM 1301 C C . SER A 1 165 ? 16.091 -16.217 8.744 1.00 85.94 165 SER A C 1
ATOM 1303 O O . SER A 1 165 ? 16.297 -17.377 8.396 1.00 85.94 165 SER A O 1
ATOM 1305 N N . ASN A 1 166 ? 15.807 -15.247 7.865 1.00 83.25 166 ASN A N 1
ATOM 1306 C CA . ASN A 1 166 ? 15.636 -15.431 6.422 1.00 83.25 166 ASN A CA 1
ATOM 1307 C C . ASN A 1 166 ? 16.499 -14.428 5.626 1.00 83.25 166 ASN A C 1
ATOM 1309 O O . ASN A 1 166 ? 15.960 -13.477 5.049 1.00 83.25 166 ASN A O 1
ATOM 1313 N N . PRO A 1 167 ? 17.835 -14.618 5.579 1.00 79.12 167 PRO A N 1
ATOM 1314 C CA . PRO A 1 167 ? 18.735 -13.712 4.869 1.00 79.12 167 PRO A CA 1
ATOM 1315 C C . PRO A 1 167 ? 18.322 -13.523 3.405 1.00 79.12 167 PRO A C 1
ATOM 1317 O O . PRO A 1 167 ? 17.960 -14.487 2.730 1.00 79.12 167 PRO A O 1
ATOM 1320 N N . GLY A 1 168 ? 18.385 -12.282 2.919 1.00 76.56 168 GLY A N 1
ATOM 1321 C CA . GLY A 1 168 ? 17.980 -11.920 1.556 1.00 76.56 168 GLY A CA 1
ATOM 1322 C C . GLY A 1 168 ? 16.491 -11.590 1.389 1.00 76.56 168 GLY A C 1
ATOM 1323 O O . GLY A 1 168 ? 16.042 -11.306 0.286 1.00 76.56 168 GLY A O 1
ATOM 1324 N N . ARG A 1 169 ? 15.682 -11.610 2.458 1.00 83.31 169 ARG A N 1
ATOM 1325 C CA . ARG A 1 169 ? 14.283 -11.159 2.394 1.00 83.31 169 ARG A CA 1
ATOM 1326 C C . ARG A 1 169 ? 14.107 -9.826 3.114 1.00 83.31 169 ARG A C 1
ATOM 1328 O O . ARG A 1 169 ? 14.400 -9.717 4.301 1.00 83.31 169 ARG A O 1
ATOM 1335 N N . LYS A 1 170 ? 13.582 -8.823 2.404 1.00 87.31 170 LYS A N 1
ATOM 1336 C CA . LYS A 1 170 ? 13.161 -7.528 2.964 1.00 87.31 170 LYS A CA 1
ATOM 1337 C C . LYS A 1 170 ? 11.659 -7.544 3.236 1.00 87.31 170 LYS A C 1
ATOM 1339 O O . LYS A 1 170 ? 10.854 -7.218 2.367 1.00 87.31 170 LYS A O 1
ATOM 1344 N N . LEU A 1 171 ? 11.291 -7.937 4.447 1.00 92.44 171 LEU A N 1
ATOM 1345 C CA . LEU A 1 171 ? 9.911 -8.067 4.915 1.00 92.44 171 LEU A CA 1
ATOM 1346 C C . LEU A 1 171 ? 9.380 -6.772 5.553 1.00 92.44 171 LEU A C 1
ATOM 1348 O O . LEU A 1 171 ? 8.177 -6.557 5.617 1.00 92.44 171 LEU A O 1
ATOM 1352 N N . THR A 1 172 ? 10.265 -5.896 6.025 1.00 93.62 172 THR A N 1
ATOM 1353 C CA . THR A 1 172 ? 9.922 -4.695 6.808 1.00 93.62 172 THR A CA 1
ATOM 1354 C C . THR A 1 172 ? 9.643 -3.449 5.966 1.00 93.62 172 THR A C 1
ATOM 1356 O O . THR A 1 172 ? 9.410 -2.374 6.519 1.00 93.62 172 THR A O 1
ATOM 1359 N N . VAL A 1 173 ? 9.659 -3.554 4.633 1.00 90.31 173 VAL A N 1
ATOM 1360 C CA . VAL A 1 173 ? 9.458 -2.404 3.737 1.00 90.31 173 VAL A CA 1
ATOM 1361 C C . VA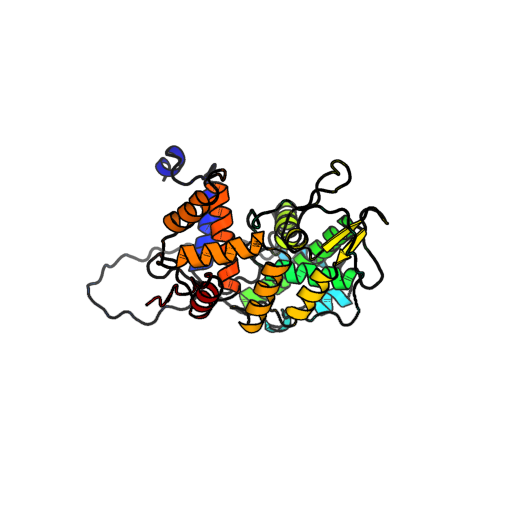L A 1 173 ? 8.103 -1.739 4.019 1.00 90.31 173 VAL A C 1
ATOM 1363 O O . VAL A 1 173 ? 7.090 -2.414 4.145 1.00 90.31 173 VAL A O 1
ATOM 1366 N N . LEU A 1 174 ? 8.106 -0.406 4.148 1.00 91.06 174 LEU A N 1
ATOM 1367 C CA . LEU A 1 174 ? 7.002 0.462 4.602 1.00 91.06 174 LEU A CA 1
ATOM 1368 C C . LEU A 1 174 ? 6.495 0.263 6.041 1.00 91.06 174 LEU A C 1
ATOM 1370 O O . LEU A 1 174 ? 5.816 1.159 6.545 1.00 91.06 174 LEU A O 1
ATOM 1374 N N . PHE A 1 175 ? 6.848 -0.815 6.744 1.00 95.19 175 PHE A N 1
ATOM 1375 C CA . PHE A 1 175 ? 6.581 -0.906 8.178 1.00 95.19 175 PHE A CA 1
ATOM 1376 C C . PHE A 1 175 ? 7.548 -0.010 8.968 1.00 95.19 175 PHE A C 1
ATOM 1378 O O . PHE A 1 175 ? 8.735 0.091 8.640 1.00 95.19 175 PHE A O 1
ATOM 1385 N N . PRO A 1 176 ? 7.078 0.669 10.027 1.00 92.38 176 PRO A N 1
ATOM 1386 C CA . PRO A 1 176 ? 7.942 1.523 10.816 1.00 92.38 176 PRO A CA 1
ATOM 1387 C C . PRO A 1 176 ? 8.898 0.673 11.670 1.00 92.38 176 PRO A C 1
ATOM 1389 O O . PRO A 1 176 ? 8.472 -0.123 12.503 1.00 92.38 176 PRO A O 1
ATOM 1392 N N . THR A 1 177 ? 10.204 0.853 11.456 1.00 88.69 177 THR A N 1
ATOM 1393 C CA . THR A 1 177 ? 11.273 0.139 12.190 1.00 88.69 177 THR A CA 1
ATOM 1394 C C . THR A 1 177 ? 12.364 1.062 12.745 1.00 88.69 177 THR A C 1
ATOM 1396 O O . THR A 1 177 ? 13.125 0.672 13.627 1.00 88.69 177 THR A O 1
ATOM 1399 N N . ASN A 1 178 ? 12.434 2.318 12.288 1.00 87.38 178 ASN A N 1
ATOM 1400 C CA . ASN A 1 178 ? 13.474 3.265 12.694 1.00 87.38 178 ASN A CA 1
ATOM 1401 C C . ASN A 1 178 ? 13.047 4.130 13.893 1.00 87.38 178 ASN A C 1
ATOM 1403 O O . ASN A 1 178 ? 12.535 5.240 13.709 1.00 87.38 178 ASN A O 1
ATOM 1407 N N . SER A 1 179 ? 13.287 3.646 15.116 1.00 86.88 179 SER A N 1
ATOM 1408 C CA . SER A 1 179 ? 12.922 4.358 16.354 1.00 86.88 179 SER A CA 1
ATOM 1409 C C . SER A 1 179 ? 13.586 5.737 16.476 1.00 86.88 179 SER A C 1
ATOM 1411 O O . SER A 1 179 ? 12.965 6.682 16.951 1.00 86.88 179 SER A O 1
ATOM 1413 N N . THR A 1 180 ? 14.801 5.913 15.941 1.00 85.12 180 THR A N 1
ATOM 1414 C CA . THR A 1 180 ? 15.514 7.209 15.975 1.00 85.12 180 THR A CA 1
ATOM 1415 C C . THR A 1 180 ? 14.834 8.304 15.146 1.00 85.12 180 THR A C 1
ATOM 1417 O O . THR A 1 180 ? 15.054 9.493 15.376 1.00 85.12 180 THR A O 1
ATOM 1420 N N . LYS A 1 181 ? 14.000 7.922 14.169 1.00 88.06 181 LYS A N 1
ATOM 1421 C CA . LYS A 1 181 ? 13.240 8.833 13.298 1.00 88.06 181 LYS A CA 1
ATOM 1422 C C . LYS A 1 181 ? 11.750 8.508 13.328 1.00 88.06 181 LYS A C 1
ATOM 1424 O O . LYS A 1 181 ? 11.078 8.602 12.297 1.00 88.06 181 LYS A O 1
ATOM 1429 N N . GLN A 1 182 ? 11.238 8.162 14.508 1.00 89.38 182 GLN A N 1
ATOM 1430 C CA . GLN A 1 182 ? 9.873 7.679 14.701 1.00 89.38 182 GLN A CA 1
ATOM 1431 C C . GLN A 1 182 ? 8.803 8.529 13.979 1.00 89.38 182 GLN A C 1
ATOM 1433 O O . GLN A 1 182 ? 8.115 7.966 13.129 1.00 89.38 182 GLN A O 1
ATOM 1438 N N . PRO A 1 183 ? 8.717 9.869 14.135 1.00 90.44 183 PRO A N 1
ATOM 1439 C CA . PRO A 1 183 ? 7.679 10.656 13.453 1.00 90.44 183 PRO A CA 1
ATOM 1440 C C . PRO A 1 183 ? 7.758 10.626 11.921 1.00 90.44 183 PRO A C 1
ATOM 1442 O O . PRO A 1 183 ? 6.785 10.924 11.231 1.00 90.44 183 PRO A O 1
ATOM 1445 N N . SER A 1 184 ? 8.935 10.352 11.352 1.00 89.94 184 SER A N 1
ATOM 1446 C CA . SER A 1 184 ? 9.091 10.197 9.904 1.00 89.94 184 SER A CA 1
ATOM 1447 C C . SER A 1 184 ? 8.668 8.806 9.445 1.00 89.94 184 SER A C 1
ATOM 1449 O O . SER A 1 184 ? 8.050 8.696 8.391 1.00 89.94 184 SER A O 1
ATOM 1451 N N . ALA A 1 185 ? 9.002 7.768 10.216 1.00 90.00 185 ALA A N 1
ATOM 1452 C CA . ALA A 1 185 ? 8.622 6.390 9.919 1.00 90.00 185 ALA A CA 1
ATOM 1453 C C . ALA A 1 185 ? 7.100 6.205 10.008 1.00 90.00 185 ALA A C 1
ATOM 1455 O O . ALA A 1 185 ? 6.497 5.640 9.101 1.00 90.00 185 ALA A O 1
ATOM 1456 N N . GLU A 1 186 ? 6.473 6.766 11.044 1.00 94.31 186 GLU A N 1
ATOM 1457 C CA . GLU A 1 186 ? 5.022 6.718 11.244 1.00 94.31 186 GLU A CA 1
ATOM 1458 C C . GLU A 1 186 ? 4.268 7.414 10.112 1.00 94.31 186 GLU A C 1
ATOM 1460 O O . GLU A 1 186 ? 3.387 6.811 9.507 1.00 94.31 186 GLU A O 1
ATOM 1465 N N . ARG A 1 187 ? 4.661 8.647 9.761 1.00 93.12 187 ARG A N 1
ATOM 1466 C CA . ARG A 1 187 ? 4.055 9.371 8.633 1.00 93.12 187 ARG A CA 1
ATOM 1467 C C . ARG A 1 187 ? 4.275 8.661 7.302 1.00 93.12 187 ARG A C 1
ATOM 1469 O O . ARG A 1 187 ? 3.380 8.666 6.468 1.00 93.12 187 ARG A O 1
ATOM 1476 N N . GLY A 1 188 ? 5.449 8.062 7.091 1.00 91.75 188 GLY A N 1
ATOM 1477 C CA . GLY A 1 188 ? 5.722 7.258 5.899 1.00 91.75 188 GLY A CA 1
ATOM 1478 C C . GLY A 1 188 ? 4.752 6.084 5.786 1.00 91.75 188 GLY A C 1
ATOM 1479 O O . GLY A 1 188 ? 4.064 5.959 4.777 1.00 91.75 188 GLY A O 1
ATOM 1480 N N . PHE A 1 189 ? 4.635 5.288 6.851 1.00 95.25 189 PHE A N 1
ATOM 1481 C CA . PHE A 1 189 ? 3.682 4.183 6.928 1.00 95.25 189 PHE A CA 1
ATOM 1482 C C . PHE A 1 189 ? 2.239 4.658 6.699 1.00 95.25 189 PHE A C 1
ATOM 1484 O O . PHE A 1 189 ? 1.565 4.160 5.805 1.00 95.25 189 PHE A O 1
ATOM 1491 N N . GLN A 1 190 ? 1.773 5.663 7.447 1.00 96.19 190 GLN A N 1
ATOM 1492 C CA . GLN A 1 190 ? 0.403 6.172 7.334 1.00 96.19 190 GLN A CA 1
ATOM 1493 C C . GLN A 1 190 ? 0.101 6.669 5.914 1.00 96.19 190 GLN A C 1
ATOM 1495 O O . GLN A 1 190 ? -0.894 6.265 5.322 1.00 96.19 190 GLN A O 1
ATOM 1500 N N . ASN A 1 191 ? 0.980 7.480 5.324 1.00 93.69 191 ASN A N 1
ATOM 1501 C CA . ASN A 1 191 ? 0.744 8.051 3.999 1.00 93.69 191 ASN A CA 1
ATOM 1502 C C . ASN A 1 191 ? 0.758 6.991 2.889 1.00 93.69 191 ASN A C 1
ATOM 1504 O O . ASN A 1 191 ? -0.062 7.062 1.975 1.00 93.69 191 ASN A O 1
ATOM 1508 N N . PHE A 1 192 ? 1.701 6.043 2.944 1.00 93.50 192 PHE A N 1
ATOM 1509 C CA . PHE A 1 192 ? 1.943 5.104 1.846 1.00 93.50 192 PHE A CA 1
ATOM 1510 C C . PHE A 1 192 ? 1.236 3.759 2.001 1.00 93.50 192 PHE A C 1
ATOM 1512 O O . PHE A 1 192 ? 1.101 3.073 0.997 1.00 93.50 192 PHE A O 1
ATOM 1519 N N . ALA A 1 193 ? 0.777 3.376 3.195 1.00 95.94 193 ALA A N 1
ATOM 1520 C CA . ALA A 1 193 ? -0.019 2.162 3.402 1.00 95.94 193 ALA A CA 1
ATOM 1521 C C . ALA A 1 193 ? -1.523 2.440 3.540 1.00 95.94 193 ALA A C 1
ATOM 1523 O O . ALA A 1 193 ? -2.342 1.564 3.293 1.00 95.94 193 ALA A O 1
ATOM 1524 N N . ILE A 1 194 ? -1.906 3.647 3.964 1.00 97.00 194 ILE A N 1
ATOM 1525 C CA . ILE A 1 194 ? -3.309 3.989 4.231 1.00 97.00 194 ILE A CA 1
ATOM 1526 C C . ILE A 1 194 ? -3.719 5.138 3.324 1.00 97.00 194 ILE A C 1
ATOM 1528 O O . ILE A 1 194 ? -4.526 4.972 2.407 1.00 97.00 194 ILE A O 1
ATOM 1532 N N . GLY A 1 195 ? -3.129 6.301 3.575 1.00 95.06 195 GLY A N 1
ATOM 1533 C CA . GLY A 1 195 ? -3.494 7.555 2.954 1.00 95.06 195 GLY A CA 1
ATOM 1534 C C . GLY A 1 195 ? -3.693 8.685 3.954 1.00 95.06 195 GLY A C 1
ATOM 1535 O O . GLY A 1 195 ? -3.514 8.527 5.159 1.00 95.06 195 GLY A O 1
ATOM 1536 N N . THR A 1 196 ? -4.060 9.851 3.434 1.00 94.31 196 THR A N 1
ATOM 1537 C CA . THR A 1 196 ? -4.250 11.071 4.223 1.00 94.31 196 THR A CA 1
ATOM 1538 C C . THR A 1 196 ? -5.551 11.762 3.865 1.00 94.31 196 THR A C 1
ATOM 1540 O O . THR A 1 196 ? -6.028 11.663 2.733 1.00 94.31 196 THR A O 1
ATOM 1543 N N . LEU A 1 197 ? -6.086 12.504 4.832 1.00 94.12 197 LEU A N 1
ATOM 1544 C CA . LEU A 1 197 ? -7.192 13.431 4.647 1.00 94.12 197 LEU A CA 1
ATOM 1545 C C . LEU A 1 197 ? -6.668 14.864 4.726 1.00 94.12 197 LEU A C 1
ATOM 1547 O O . LEU A 1 197 ? -5.935 15.227 5.646 1.00 94.12 197 LEU A O 1
ATOM 1551 N N . ALA A 1 198 ? -7.062 15.692 3.769 1.00 91.06 198 ALA A N 1
ATOM 1552 C CA . ALA A 1 198 ? -6.852 17.127 3.826 1.00 91.06 198 ALA A CA 1
ATOM 1553 C C . ALA A 1 198 ? -8.023 17.819 4.538 1.00 91.06 198 ALA A C 1
ATOM 1555 O O . ALA A 1 198 ? -9.083 17.241 4.785 1.00 91.06 198 ALA A O 1
ATOM 1556 N N . ARG A 1 199 ? -7.851 19.112 4.836 1.00 85.69 199 ARG A N 1
ATOM 1557 C CA . ARG A 1 199 ? -8.949 19.947 5.333 1.00 85.69 199 ARG A CA 1
ATOM 1558 C C . ARG A 1 199 ? -10.098 19.941 4.320 1.00 85.69 199 ARG A C 1
ATOM 1560 O O . ARG A 1 199 ? -9.851 20.066 3.125 1.00 85.69 199 ARG A O 1
ATOM 1567 N N . ARG A 1 200 ? -11.339 19.863 4.813 1.00 85.75 200 ARG A N 1
ATOM 1568 C CA . ARG A 1 200 ? -12.558 19.945 3.993 1.00 85.75 200 ARG A CA 1
ATOM 1569 C C . ARG A 1 200 ? -12.504 21.131 3.024 1.00 85.75 200 ARG A C 1
ATOM 1571 O O . ARG A 1 200 ? -12.210 22.256 3.438 1.00 85.75 200 ARG A O 1
ATOM 1578 N N . VAL A 1 201 ? -12.840 20.870 1.762 1.00 73.44 201 VAL A N 1
ATOM 1579 C CA . VAL A 1 201 ? -12.975 21.874 0.700 1.00 73.44 201 VAL A CA 1
ATOM 1580 C C . VAL A 1 201 ? -14.357 21.704 0.074 1.00 73.44 201 VAL A C 1
ATOM 1582 O O . VAL A 1 201 ? -14.639 20.688 -0.553 1.00 73.44 201 VAL A O 1
ATOM 1585 N N . GLY A 1 202 ? -15.234 22.695 0.256 1.00 79.75 202 GLY A N 1
ATOM 1586 C CA . GLY A 1 202 ? -16.633 22.582 -0.163 1.00 79.75 202 GLY A CA 1
ATOM 1587 C C . GLY A 1 202 ? -17.371 21.496 0.627 1.00 79.75 202 GLY A C 1
ATOM 1588 O O . GLY A 1 202 ? -17.330 21.495 1.858 1.00 79.75 202 GLY A O 1
ATOM 1589 N N . GLU A 1 203 ? -18.034 20.585 -0.086 1.00 75.75 203 GLU A N 1
ATOM 1590 C CA . GLU A 1 203 ? -18.828 19.494 0.500 1.00 75.75 203 GLU A CA 1
ATOM 1591 C C . GLU A 1 203 ? -18.021 18.211 0.763 1.00 75.75 203 GLU A C 1
ATOM 1593 O O . GLU A 1 203 ? -18.497 17.336 1.477 1.00 75.75 203 GLU A O 1
ATOM 1598 N N . GLY A 1 204 ? -16.799 18.097 0.228 1.00 87.44 204 GLY A N 1
ATOM 1599 C CA . GLY A 1 204 ? -15.978 16.888 0.322 1.00 87.44 204 GLY A CA 1
ATOM 1600 C C . GLY A 1 204 ? -14.721 17.057 1.172 1.00 87.44 204 GLY A C 1
ATOM 1601 O O . GLY A 1 204 ? -14.222 18.164 1.406 1.00 87.44 204 GLY A O 1
ATOM 1602 N N . ILE A 1 205 ? -14.173 15.930 1.614 1.00 93.88 205 ILE A N 1
ATOM 1603 C CA . ILE A 1 205 ? -12.876 15.850 2.285 1.00 93.88 205 ILE A CA 1
ATOM 1604 C C . ILE A 1 205 ? -11.877 15.301 1.263 1.00 93.88 205 ILE A C 1
ATOM 1606 O O . ILE A 1 205 ? -11.978 14.129 0.896 1.00 93.88 205 ILE A O 1
ATOM 1610 N N . PRO A 1 206 ? -10.942 16.111 0.737 1.00 94.62 206 PRO A N 1
ATOM 1611 C CA . PRO A 1 206 ? -9.947 15.598 -0.194 1.00 94.62 206 PRO A CA 1
ATOM 1612 C C . PRO A 1 206 ? -9.083 14.543 0.497 1.00 94.62 206 PRO A C 1
ATOM 1614 O O . PRO A 1 206 ? -8.592 14.763 1.604 1.00 94.62 206 PRO A O 1
ATOM 1617 N N . ALA A 1 207 ? -8.904 13.409 -0.161 1.00 94.88 207 ALA A N 1
ATOM 1618 C CA . ALA A 1 207 ? -8.180 12.257 0.333 1.00 94.88 207 ALA A CA 1
ATOM 1619 C C . ALA A 1 207 ? -7.139 11.797 -0.693 1.00 94.88 207 ALA A C 1
ATOM 1621 O O . ALA A 1 207 ? -7.274 12.017 -1.899 1.00 94.88 207 ALA A O 1
ATOM 1622 N N . SER A 1 208 ? -6.078 11.162 -0.209 1.00 93.44 208 SER A N 1
ATOM 1623 C CA . SER A 1 208 ? -5.017 10.591 -1.043 1.00 93.44 208 SER A CA 1
ATOM 1624 C C . SER A 1 208 ? -4.481 9.306 -0.424 1.00 93.44 208 SER A C 1
ATOM 1626 O O . SER A 1 208 ? -4.704 9.067 0.759 1.00 93.44 208 SER A O 1
ATOM 1628 N N . GLY A 1 209 ? -3.754 8.508 -1.206 1.00 93.62 209 GLY A N 1
ATOM 1629 C CA . GLY A 1 209 ? -3.156 7.243 -0.769 1.00 93.62 209 GLY A CA 1
ATOM 1630 C C . GLY A 1 209 ? -3.937 6.004 -1.214 1.00 93.62 209 GLY A C 1
ATOM 1631 O O . GLY A 1 209 ? -5.038 6.131 -1.760 1.00 93.62 209 GLY A O 1
ATOM 1632 N N . PRO A 1 210 ? -3.356 4.809 -1.013 1.00 95.75 210 PRO A N 1
ATOM 1633 C CA . PRO A 1 210 ? -3.821 3.570 -1.631 1.00 95.75 210 PRO A CA 1
ATOM 1634 C C . PRO A 1 210 ? -5.245 3.205 -1.232 1.00 95.75 210 PRO A C 1
ATOM 1636 O O . PRO A 1 210 ? -6.086 3.014 -2.102 1.00 95.75 210 PRO A O 1
ATOM 1639 N N . LEU A 1 211 ? -5.576 3.186 0.062 1.00 97.62 211 LEU A N 1
ATOM 1640 C CA . LEU A 1 211 ? -6.874 2.661 0.492 1.00 97.62 211 LEU A CA 1
ATOM 1641 C C . LEU A 1 211 ? -8.050 3.563 0.104 1.00 97.62 211 LEU A C 1
ATOM 1643 O O . LEU A 1 211 ? -9.151 3.066 -0.131 1.00 97.62 211 LEU A O 1
ATOM 1647 N N . PHE A 1 212 ? -7.822 4.873 -0.014 1.00 96.94 212 PHE A N 1
ATOM 1648 C CA . PHE A 1 212 ? -8.818 5.785 -0.570 1.00 96.94 212 PHE A CA 1
ATOM 1649 C C . PHE A 1 212 ? -8.907 5.657 -2.097 1.00 96.94 212 PHE A C 1
ATOM 1651 O O . PHE A 1 212 ? -10.010 5.570 -2.632 1.00 96.94 212 PHE A O 1
ATOM 1658 N N . ALA A 1 213 ? -7.772 5.622 -2.807 1.00 95.94 213 ALA A N 1
ATOM 1659 C CA . ALA A 1 213 ? -7.742 5.505 -4.270 1.00 95.94 213 ALA A CA 1
ATOM 1660 C C . ALA A 1 213 ? -8.332 4.182 -4.772 1.00 95.94 213 ALA A C 1
ATOM 1662 O O . ALA A 1 213 ? -8.968 4.141 -5.821 1.00 95.94 213 ALA A O 1
ATOM 1663 N N . TRP A 1 214 ? -8.177 3.118 -3.989 1.00 97.50 214 TRP A N 1
ATOM 1664 C CA . TRP A 1 214 ? -8.799 1.820 -4.221 1.00 97.50 214 TRP A CA 1
ATOM 1665 C C . TRP A 1 214 ? -10.270 1.773 -3.837 1.00 97.50 214 TRP A C 1
ATOM 1667 O O . TRP A 1 214 ? -10.885 0.720 -3.954 1.00 97.50 214 TRP A O 1
ATOM 1677 N N . GLN A 1 215 ? -10.829 2.880 -3.343 1.00 97.19 215 GLN A N 1
ATOM 1678 C CA . GLN A 1 215 ? -12.175 2.949 -2.784 1.00 97.19 215 GLN A CA 1
ATOM 1679 C C . GLN A 1 215 ? -12.403 1.914 -1.679 1.00 97.19 215 GLN A C 1
ATOM 1681 O O . GLN A 1 215 ? -13.534 1.497 -1.468 1.00 97.19 215 GLN A O 1
ATOM 1686 N N . ALA A 1 216 ? -11.353 1.468 -0.987 1.00 98.12 216 ALA A N 1
ATOM 1687 C CA . ALA A 1 216 ? -11.438 0.401 0.000 1.00 98.12 216 ALA A CA 1
ATOM 1688 C C . ALA A 1 216 ? -11.906 0.910 1.372 1.00 98.12 216 ALA A C 1
ATOM 1690 O O . ALA A 1 216 ? -12.521 0.168 2.142 1.00 98.12 216 ALA A O 1
ATOM 1691 N N . LEU A 1 217 ? -11.656 2.186 1.671 1.00 97.25 217 LEU A N 1
ATOM 1692 C CA . LEU A 1 217 ? -12.134 2.841 2.884 1.00 97.25 217 LEU A CA 1
ATOM 1693 C C . LEU A 1 217 ? -12.737 4.215 2.591 1.00 97.25 217 LEU A C 1
ATOM 1695 O O . LEU A 1 217 ? -12.434 4.851 1.581 1.00 97.25 217 LEU A O 1
ATOM 1699 N N . GLN A 1 218 ? -13.585 4.668 3.508 1.00 97.19 218 GLN A N 1
ATOM 1700 C CA . GLN A 1 218 ? -14.260 5.962 3.466 1.00 97.19 218 GLN A CA 1
ATOM 1701 C C . GLN A 1 218 ? -14.333 6.573 4.867 1.00 97.19 218 GLN A C 1
ATOM 1703 O O . GLN A 1 218 ? -14.159 5.879 5.873 1.00 97.19 218 GLN A O 1
ATOM 1708 N N . VAL A 1 219 ? -14.620 7.876 4.924 1.00 96.31 219 VAL A N 1
ATOM 1709 C CA . VAL A 1 219 ? -14.908 8.588 6.178 1.00 96.31 219 VAL A CA 1
ATOM 1710 C C . VAL A 1 219 ? -16.213 9.370 6.081 1.00 96.31 219 VAL A C 1
ATOM 1712 O O . VAL A 1 219 ? -16.567 9.846 5.006 1.00 96.31 219 VAL A O 1
ATOM 1715 N N . SER A 1 220 ? -16.921 9.519 7.197 1.00 93.75 220 SER A N 1
ATOM 1716 C CA . SER A 1 220 ? -18.133 10.340 7.332 1.00 93.75 220 SER A CA 1
ATOM 1717 C C . SER A 1 220 ? -17.981 11.283 8.517 1.00 93.75 220 SER A C 1
ATOM 1719 O O . SER A 1 220 ? -17.414 10.892 9.531 1.00 93.75 220 SER A O 1
ATOM 1721 N N . SER A 1 221 ? -18.521 12.503 8.443 1.00 89.12 221 SER A N 1
ATOM 1722 C CA . SER A 1 221 ? -18.568 13.430 9.588 1.00 89.12 221 SER A CA 1
ATOM 1723 C C . SER A 1 221 ? -19.231 12.843 10.829 1.00 89.12 221 SER A C 1
ATOM 1725 O O . SER A 1 221 ? -18.972 13.314 11.941 1.00 89.12 221 SER A O 1
ATOM 1727 N N . ASP A 1 222 ? -20.074 11.831 10.645 1.00 78.38 222 ASP A N 1
ATOM 1728 C CA . ASP A 1 222 ? -20.738 11.131 11.731 1.00 78.38 222 ASP A CA 1
ATOM 1729 C C . ASP A 1 222 ? -19.694 10.559 12.699 1.00 78.38 222 ASP A C 1
ATOM 1731 O O . ASP A 1 222 ? -18.752 9.874 12.303 1.00 78.38 222 ASP A O 1
ATOM 1735 N N . ASN A 1 223 ? -19.853 10.858 13.991 1.00 69.94 223 ASN A N 1
ATOM 1736 C CA . ASN A 1 223 ? -18.947 10.419 15.060 1.00 69.94 223 ASN A CA 1
ATOM 1737 C C . ASN A 1 223 ? -17.491 10.916 14.937 1.00 69.94 223 ASN A C 1
ATOM 1739 O O . ASN A 1 223 ? -16.566 10.223 15.351 1.00 69.94 223 ASN A O 1
ATOM 1743 N N . GLY A 1 224 ? -17.274 12.131 14.421 1.00 77.94 224 GLY A N 1
ATOM 1744 C CA . GLY A 1 224 ? -15.949 12.763 14.437 1.00 77.94 224 GLY A CA 1
ATOM 1745 C C . GLY A 1 224 ? -15.005 12.213 13.369 1.00 77.94 224 GLY A C 1
ATOM 1746 O O . GLY A 1 224 ? -13.866 11.871 13.676 1.00 77.94 224 GLY A O 1
ATOM 1747 N N . LEU A 1 225 ? -15.478 12.153 12.119 1.00 87.12 225 LEU A N 1
ATOM 1748 C CA . LEU A 1 225 ? -14.803 11.473 11.004 1.00 87.12 225 LEU A CA 1
ATOM 1749 C C . LEU A 1 225 ? -14.753 9.953 11.194 1.00 87.12 225 LEU A C 1
ATOM 1751 O O . LEU A 1 225 ? -13.690 9.333 11.105 1.00 87.12 225 LEU A O 1
ATOM 1755 N N . GLY A 1 226 ? -15.916 9.356 11.468 1.00 93.94 226 GLY A N 1
ATOM 1756 C CA . GLY A 1 226 ? -16.084 7.913 11.530 1.00 93.94 226 GLY A CA 1
ATOM 1757 C C . GLY A 1 226 ? -15.594 7.253 10.243 1.00 93.94 226 GLY A C 1
ATOM 1758 O O . GLY A 1 226 ? -16.002 7.617 9.143 1.00 93.94 226 GLY A O 1
ATOM 1759 N N . THR A 1 227 ? -14.693 6.292 10.394 1.00 96.75 227 THR A N 1
ATOM 1760 C CA . THR A 1 227 ? -14.028 5.555 9.320 1.00 96.75 227 THR A CA 1
ATOM 1761 C C . THR A 1 227 ? -14.552 4.131 9.279 1.00 96.75 227 THR A C 1
ATOM 1763 O O . THR A 1 227 ? -14.780 3.509 10.320 1.00 96.75 227 THR A O 1
ATOM 1766 N N . GLY A 1 228 ? -14.716 3.608 8.070 1.00 96.81 228 GLY A N 1
ATOM 1767 C CA . GLY A 1 228 ? -15.108 2.228 7.825 1.00 96.81 228 GLY A CA 1
ATOM 1768 C C . GLY A 1 228 ? -14.609 1.742 6.474 1.00 96.81 228 GLY A C 1
ATOM 1769 O O . GLY A 1 228 ? -14.132 2.528 5.649 1.00 96.81 228 GLY A O 1
ATOM 1770 N N . LEU A 1 229 ? -14.732 0.437 6.250 1.00 98.06 229 LEU A N 1
ATOM 1771 C CA . LEU A 1 229 ? -14.507 -0.136 4.928 1.00 98.06 229 LEU A CA 1
ATOM 1772 C C . LEU A 1 229 ? -15.692 0.199 4.039 1.00 98.06 229 LEU A C 1
ATOM 1774 O O . LEU A 1 229 ? -16.818 0.293 4.514 1.00 98.06 229 LEU A O 1
ATOM 1778 N N . THR A 1 230 ? -15.475 0.304 2.741 1.00 98.38 230 THR A N 1
ATOM 1779 C CA . THR A 1 230 ? -16.586 0.247 1.787 1.00 98.38 230 THR A CA 1
ATOM 1780 C C . THR A 1 230 ? -16.959 -1.215 1.510 1.00 98.38 230 THR A C 1
ATOM 1782 O O . THR A 1 230 ? -16.237 -2.152 1.871 1.00 98.38 230 THR A O 1
ATOM 1785 N N . THR A 1 231 ? -18.068 -1.438 0.811 1.00 98.25 231 THR A N 1
ATOM 1786 C CA . THR A 1 231 ? -18.421 -2.743 0.245 1.00 98.25 231 THR A CA 1
ATOM 1787 C C . THR A 1 231 ? -17.322 -3.242 -0.698 1.00 98.25 231 THR A C 1
ATOM 1789 O O . THR A 1 231 ? -16.979 -4.424 -0.654 1.00 98.25 231 THR A O 1
ATOM 1792 N N . ALA A 1 232 ? -16.725 -2.351 -1.499 1.00 98.06 232 ALA A N 1
ATOM 1793 C CA . ALA A 1 232 ? -15.606 -2.685 -2.380 1.00 98.06 232 ALA A CA 1
ATOM 1794 C C . ALA A 1 232 ? -14.360 -3.103 -1.579 1.00 98.06 232 ALA A C 1
ATOM 1796 O O . ALA A 1 232 ? -13.788 -4.154 -1.844 1.00 98.06 232 ALA A O 1
ATOM 1797 N N . GLY A 1 233 ? -14.002 -2.370 -0.523 1.00 98.25 233 GLY A N 1
ATOM 1798 C CA . GLY A 1 233 ? -12.872 -2.722 0.338 1.00 98.25 233 GLY A CA 1
ATOM 1799 C C . GLY A 1 233 ? -13.063 -4.038 1.082 1.00 98.25 233 GLY A C 1
ATOM 1800 O O . GLY A 1 233 ? -12.120 -4.815 1.223 1.00 98.25 233 GLY A O 1
ATOM 1801 N N . TRP A 1 234 ? -14.289 -4.335 1.520 1.00 98.12 234 TRP A N 1
ATOM 1802 C CA . TRP A 1 234 ? -14.584 -5.635 2.119 1.00 98.12 234 TRP A CA 1
ATOM 1803 C C . TRP A 1 234 ? -14.479 -6.781 1.109 1.00 98.12 234 TRP A C 1
ATOM 1805 O O . TRP A 1 234 ? -13.934 -7.838 1.432 1.00 98.12 234 TRP A O 1
ATOM 1815 N N . ARG A 1 235 ? -14.957 -6.565 -0.122 1.00 97.94 235 ARG A N 1
ATOM 1816 C CA . ARG A 1 235 ? -14.777 -7.514 -1.225 1.00 97.94 235 ARG A CA 1
ATOM 1817 C C . ARG A 1 235 ? -13.295 -7.744 -1.514 1.00 97.94 235 ARG A C 1
ATOM 1819 O O . ARG A 1 235 ? -12.892 -8.899 -1.556 1.00 97.94 235 ARG A O 1
ATOM 1826 N N . LEU A 1 236 ? -12.497 -6.682 -1.627 1.00 98.31 236 LEU A N 1
ATOM 1827 C CA . LEU A 1 236 ? -11.054 -6.768 -1.855 1.00 98.31 236 LEU A CA 1
ATOM 1828 C C . LEU A 1 236 ? -10.366 -7.644 -0.801 1.00 98.31 236 LEU A C 1
ATOM 1830 O O . LEU A 1 236 ? -9.619 -8.554 -1.149 1.00 98.31 236 LEU A O 1
ATOM 1834 N N . LEU A 1 237 ? -10.662 -7.422 0.485 1.00 97.69 237 LEU A N 1
ATOM 1835 C CA . LEU A 1 237 ? -10.123 -8.254 1.567 1.00 97.69 237 LEU A CA 1
ATOM 1836 C C . LEU A 1 237 ? -10.498 -9.731 1.432 1.00 97.69 237 LEU A C 1
ATOM 1838 O O . LEU A 1 237 ? -9.676 -10.590 1.726 1.00 97.69 237 LEU A O 1
ATOM 1842 N N . LYS A 1 238 ? -11.735 -10.033 1.025 1.00 97.94 238 LYS A N 1
ATOM 1843 C CA . LYS A 1 238 ? -12.198 -11.417 0.844 1.00 97.94 238 LYS A CA 1
ATOM 1844 C C . LYS A 1 238 ? -11.605 -12.071 -0.402 1.00 97.94 238 LYS A C 1
ATOM 1846 O O . LYS A 1 238 ? -11.328 -13.263 -0.382 1.00 97.94 238 LYS A O 1
ATOM 1851 N N . GLU A 1 239 ? -11.424 -11.319 -1.481 1.00 97.56 239 GLU A N 1
ATOM 1852 C CA . GLU A 1 239 ? -10.821 -11.829 -2.715 1.00 97.56 239 GLU A CA 1
ATOM 1853 C C . GLU A 1 239 ? -9.330 -12.129 -2.543 1.00 97.56 239 GLU A C 1
ATOM 1855 O O . GLU A 1 239 ? -8.846 -13.089 -3.149 1.00 97.56 239 GLU A O 1
ATOM 1860 N N . LEU A 1 240 ? -8.649 -11.352 -1.692 1.00 98.06 240 LEU A N 1
ATOM 1861 C CA . LEU A 1 240 ? -7.236 -11.503 -1.342 1.00 98.06 240 LEU A CA 1
ATOM 1862 C C . LEU A 1 240 ? -6.992 -12.276 -0.034 1.00 98.06 240 LEU A C 1
ATOM 1864 O O . LEU A 1 240 ? -5.932 -12.150 0.580 1.00 98.06 240 LEU A O 1
ATOM 1868 N N . ASP A 1 241 ? -7.966 -13.080 0.392 1.00 97.56 241 ASP A N 1
ATOM 1869 C CA . ASP A 1 241 ? -7.804 -14.022 1.497 1.00 97.56 241 ASP A CA 1
ATOM 1870 C C . ASP A 1 241 ? -6.662 -15.005 1.190 1.00 97.56 241 ASP A C 1
ATOM 1872 O O . ASP A 1 241 ? -6.634 -15.620 0.122 1.00 97.56 241 ASP A O 1
ATOM 1876 N N . GLY A 1 242 ? -5.701 -15.121 2.107 1.00 97.50 242 GLY A N 1
ATOM 1877 C CA . GLY A 1 242 ? -4.478 -15.898 1.902 1.00 97.50 242 GLY A CA 1
ATOM 1878 C C . GLY A 1 242 ? -3.260 -15.091 1.430 1.00 97.50 242 GLY A C 1
ATOM 1879 O O . GLY A 1 242 ? -2.186 -15.668 1.274 1.00 97.50 242 GLY A O 1
ATOM 1880 N N . LEU A 1 243 ? -3.374 -13.772 1.221 1.00 98.06 243 LEU A N 1
ATOM 1881 C CA . LEU A 1 243 ? -2.226 -12.928 0.861 1.00 98.06 243 LEU A CA 1
ATOM 1882 C C . LEU A 1 243 ? -1.178 -12.908 1.989 1.00 98.06 243 LEU A C 1
ATOM 1884 O O . LEU A 1 243 ? -1.500 -12.569 3.125 1.00 98.06 243 LEU A O 1
ATOM 1888 N N . SER A 1 244 ? 0.082 -13.209 1.684 1.00 97.06 244 SER A N 1
ATOM 1889 C CA . SER A 1 244 ? 1.186 -13.258 2.656 1.00 97.06 244 SER A CA 1
ATOM 1890 C C . SER A 1 244 ? 2.418 -12.499 2.146 1.00 97.06 244 SER A C 1
ATOM 1892 O O . SER A 1 244 ? 2.433 -12.025 1.013 1.00 97.06 244 SER A O 1
ATOM 1894 N N . LEU A 1 245 ? 3.471 -12.394 2.961 1.00 95.75 245 LEU A N 1
ATOM 1895 C CA . LEU A 1 245 ? 4.781 -11.872 2.536 1.00 95.75 245 LEU A CA 1
ATOM 1896 C C . LEU A 1 245 ? 5.655 -12.928 1.834 1.00 95.75 245 LEU A C 1
ATOM 1898 O O . LEU A 1 245 ? 6.859 -12.729 1.647 1.00 95.75 245 LEU A O 1
ATOM 1902 N N . GLU A 1 246 ? 5.078 -14.063 1.445 1.00 93.75 246 GLU A N 1
ATOM 1903 C CA . GLU A 1 246 ? 5.729 -15.002 0.543 1.00 93.75 246 GLU A CA 1
ATOM 1904 C C . GLU A 1 246 ? 5.623 -14.484 -0.896 1.00 93.75 246 GLU A C 1
ATOM 1906 O O . GLU A 1 246 ? 4.537 -14.398 -1.468 1.00 93.75 246 GLU A O 1
ATOM 1911 N N . LEU A 1 247 ? 6.770 -14.064 -1.442 1.00 92.81 247 LEU A N 1
ATOM 1912 C CA . LEU A 1 247 ? 6.876 -13.440 -2.759 1.00 92.81 247 LEU A CA 1
ATOM 1913 C C . LEU A 1 247 ? 7.510 -14.390 -3.795 1.00 92.81 247 LEU A C 1
ATOM 1915 O O . LEU A 1 247 ? 8.440 -15.125 -3.445 1.00 92.81 247 LEU A O 1
ATOM 1919 N N . PRO A 1 248 ? 7.096 -14.308 -5.076 1.00 95.75 248 PRO A N 1
ATOM 1920 C CA . PRO A 1 248 ? 5.967 -13.508 -5.562 1.00 95.75 248 PRO A CA 1
ATOM 1921 C C . PRO A 1 248 ? 4.621 -14.060 -5.062 1.00 95.75 248 PRO A C 1
ATOM 1923 O O . PRO A 1 248 ? 4.512 -15.245 -4.756 1.00 95.75 248 PRO A O 1
ATOM 1926 N N . HIS A 1 249 ? 3.607 -13.200 -4.983 1.00 96.19 249 HIS A N 1
ATOM 1927 C CA . HIS A 1 249 ? 2.255 -13.595 -4.595 1.00 96.19 249 HIS A CA 1
ATOM 1928 C C . HIS A 1 249 ? 1.647 -14.604 -5.581 1.00 96.19 249 HIS A C 1
ATOM 1930 O O . HIS A 1 249 ? 2.011 -14.648 -6.760 1.00 96.19 249 HIS A O 1
ATOM 1936 N N . ASP A 1 250 ? 0.678 -15.384 -5.096 1.00 96.50 250 ASP A N 1
ATOM 1937 C CA . ASP A 1 250 ? -0.044 -16.371 -5.901 1.00 96.50 250 ASP A CA 1
ATOM 1938 C C . ASP A 1 250 ? -0.681 -15.709 -7.149 1.00 96.50 250 ASP A C 1
ATOM 1940 O O . ASP A 1 250 ? -1.381 -14.695 -7.015 1.00 96.50 250 ASP A O 1
ATOM 1944 N N . PRO A 1 251 ? -0.485 -16.267 -8.361 1.00 97.06 251 PRO A N 1
ATOM 1945 C CA . PRO A 1 251 ? -1.062 -15.727 -9.592 1.00 97.06 251 PRO A CA 1
ATOM 1946 C C . PRO A 1 251 ? -2.587 -15.554 -9.545 1.00 97.06 251 PRO A C 1
ATOM 1948 O O . PRO A 1 251 ? -3.109 -14.585 -10.091 1.00 97.06 251 PRO A O 1
ATOM 1951 N N . ALA A 1 252 ? -3.316 -16.432 -8.852 1.00 97.69 252 ALA A N 1
ATOM 1952 C CA . ALA A 1 252 ? -4.762 -16.308 -8.700 1.00 97.69 252 ALA A CA 1
ATOM 1953 C C . ALA A 1 252 ? -5.152 -15.092 -7.841 1.00 97.69 252 ALA A C 1
ATOM 1955 O O . ALA A 1 252 ? -6.184 -14.465 -8.091 1.00 97.69 252 ALA A O 1
ATOM 1956 N N . LEU A 1 253 ? -4.338 -14.730 -6.842 1.00 98.19 253 LEU A N 1
ATOM 1957 C CA . LEU A 1 253 ? -4.533 -13.501 -6.064 1.00 98.19 253 LEU A CA 1
ATOM 1958 C C . LEU A 1 253 ? -4.200 -12.267 -6.908 1.00 98.19 253 LEU A C 1
ATOM 1960 O O . LEU A 1 253 ? -4.943 -11.287 -6.869 1.00 98.19 253 LEU A O 1
ATOM 1964 N N . MET A 1 254 ? -3.138 -12.337 -7.717 1.00 97.81 254 MET A N 1
ATOM 1965 C CA . MET A 1 254 ? -2.785 -11.286 -8.675 1.00 97.81 254 MET A CA 1
ATOM 1966 C C . MET A 1 254 ? -3.938 -10.999 -9.647 1.00 97.81 254 MET A C 1
ATOM 1968 O O . MET A 1 254 ? -4.333 -9.844 -9.793 1.00 97.81 254 MET A O 1
ATOM 1972 N N . GLU A 1 255 ? -4.531 -12.025 -10.264 1.00 98.06 255 GLU A N 1
ATOM 1973 C CA . GLU A 1 255 ? -5.648 -11.860 -11.208 1.00 98.06 255 GLU A CA 1
ATOM 1974 C C . GLU A 1 255 ? -6.855 -11.168 -10.560 1.00 98.06 255 GLU A C 1
ATOM 1976 O O . GLU A 1 255 ? -7.451 -10.250 -11.139 1.00 98.06 255 GLU A O 1
ATOM 1981 N N . ARG A 1 256 ? -7.195 -11.568 -9.328 1.00 98.44 256 ARG A N 1
ATOM 1982 C CA . ARG A 1 256 ? -8.272 -10.943 -8.548 1.00 98.44 256 ARG A CA 1
ATOM 1983 C C . ARG A 1 256 ? -7.956 -9.488 -8.229 1.00 98.44 256 ARG A C 1
ATOM 1985 O O . ARG A 1 256 ? -8.807 -8.630 -8.448 1.00 98.44 256 ARG A O 1
ATOM 1992 N N . PHE A 1 257 ? -6.731 -9.189 -7.795 1.00 98.44 257 PHE A N 1
ATOM 1993 C CA . PHE A 1 257 ? -6.314 -7.817 -7.517 1.00 98.44 257 PHE A CA 1
ATOM 1994 C C . PHE A 1 257 ? -6.380 -6.939 -8.771 1.00 98.44 257 PHE A C 1
ATOM 1996 O O . PHE A 1 257 ? -6.969 -5.862 -8.742 1.00 98.44 257 PHE A O 1
ATOM 2003 N N . MET A 1 258 ? -5.862 -7.413 -9.905 1.00 98.12 258 MET A N 1
ATOM 2004 C CA . MET A 1 258 ? -5.895 -6.665 -11.166 1.00 98.12 258 MET A CA 1
ATOM 2005 C C . MET A 1 258 ? -7.319 -6.442 -11.682 1.00 98.12 258 MET A C 1
ATOM 2007 O O . MET A 1 258 ? -7.601 -5.386 -12.259 1.00 98.12 258 MET A O 1
ATOM 2011 N N . THR A 1 259 ? -8.217 -7.407 -11.465 1.00 98.00 259 THR A N 1
ATOM 2012 C CA . THR A 1 259 ? -9.653 -7.277 -11.760 1.00 98.00 259 THR A CA 1
ATOM 2013 C C . THR A 1 259 ? -10.295 -6.221 -10.865 1.00 98.00 259 THR A C 1
ATOM 2015 O O . THR A 1 259 ? -10.969 -5.321 -11.364 1.00 98.00 259 THR A O 1
ATOM 2018 N N . TYR A 1 260 ? -10.015 -6.266 -9.562 1.00 98.38 260 TYR A N 1
ATOM 2019 C CA . TYR A 1 260 ? -10.483 -5.264 -8.614 1.00 98.38 260 TYR A CA 1
ATOM 2020 C C . TYR A 1 260 ? -10.018 -3.854 -8.996 1.00 98.38 260 TYR A C 1
ATOM 2022 O O . TYR A 1 260 ? -10.828 -2.927 -9.040 1.00 98.38 260 TYR A O 1
ATOM 2030 N N . LEU A 1 261 ? -8.730 -3.679 -9.317 1.00 97.44 261 LEU A N 1
ATOM 2031 C CA . LEU A 1 261 ? -8.196 -2.380 -9.725 1.00 97.44 261 LEU A CA 1
ATOM 2032 C C . LEU A 1 261 ? -8.865 -1.876 -11.008 1.00 97.44 261 LEU A C 1
ATOM 2034 O O . LEU A 1 261 ? -9.150 -0.687 -11.109 1.00 97.44 261 LEU A O 1
ATOM 2038 N N . ALA A 1 262 ? -9.161 -2.750 -11.971 1.00 96.81 262 ALA A N 1
ATOM 2039 C CA . ALA A 1 262 ? -9.866 -2.346 -13.186 1.00 96.81 262 ALA A CA 1
ATOM 2040 C C . ALA A 1 262 ? -11.278 -1.798 -12.893 1.00 96.81 262 ALA A C 1
ATOM 2042 O O . ALA A 1 262 ? -11.699 -0.835 -13.531 1.00 96.81 262 ALA A O 1
ATOM 2043 N N . GLU A 1 263 ? -11.988 -2.373 -11.918 1.00 97.31 263 GLU A N 1
ATOM 2044 C CA . GLU A 1 263 ? -13.338 -1.941 -11.533 1.00 97.31 263 GLU A CA 1
ATOM 2045 C C . GLU A 1 263 ? -13.341 -0.702 -10.622 1.00 97.31 263 GLU A C 1
ATOM 2047 O O . GLU A 1 263 ? -14.157 0.203 -10.807 1.00 97.31 263 GLU A O 1
ATOM 2052 N N . HIS A 1 264 ? -12.444 -0.651 -9.635 1.00 96.88 264 HIS A N 1
ATOM 2053 C CA . HIS A 1 264 ? -12.520 0.308 -8.527 1.00 96.88 264 HIS A CA 1
ATOM 2054 C C . HIS A 1 264 ? -11.397 1.353 -8.516 1.00 96.88 264 HIS A C 1
ATOM 2056 O O . HIS A 1 264 ? -11.553 2.411 -7.905 1.00 96.88 264 HIS A O 1
ATOM 2062 N N . ALA A 1 265 ? -10.285 1.105 -9.208 1.00 95.94 265 ALA A N 1
ATOM 2063 C CA . ALA A 1 265 ? -9.111 1.977 -9.221 1.00 95.94 265 ALA A CA 1
ATOM 2064 C C . ALA A 1 265 ? -8.463 2.057 -10.617 1.00 95.94 265 ALA A C 1
ATOM 2066 O O . ALA A 1 265 ? -7.273 1.760 -10.764 1.00 95.94 265 ALA A O 1
ATOM 2067 N N . PRO A 1 266 ? -9.204 2.463 -11.666 1.00 95.56 266 PRO A N 1
ATOM 2068 C CA . PRO A 1 266 ? -8.725 2.378 -13.047 1.00 95.56 266 PRO A CA 1
ATOM 2069 C C . PRO A 1 266 ? -7.446 3.188 -13.301 1.00 95.56 266 PRO A C 1
ATOM 2071 O O . PRO A 1 266 ? -6.638 2.810 -14.145 1.00 95.56 266 PRO A O 1
ATOM 2074 N N . GLY A 1 267 ? -7.222 4.274 -12.551 1.00 94.25 267 GLY A N 1
ATOM 2075 C CA . GLY A 1 267 ? -5.965 5.025 -12.608 1.00 94.25 267 GLY A CA 1
ATOM 2076 C C . GLY A 1 267 ? -4.766 4.225 -12.091 1.00 94.25 267 GLY A C 1
ATOM 2077 O O . GLY A 1 267 ? -3.679 4.318 -12.653 1.00 94.25 267 GLY A O 1
ATOM 2078 N N . ASP A 1 268 ? -4.966 3.394 -11.067 1.00 95.75 268 ASP A N 1
ATOM 2079 C CA . ASP A 1 268 ? -3.918 2.522 -10.544 1.00 95.75 268 ASP A CA 1
ATOM 2080 C C . ASP A 1 268 ? -3.694 1.299 -11.442 1.00 95.75 268 ASP A C 1
ATOM 2082 O O . ASP A 1 268 ? -2.553 0.928 -11.719 1.00 95.75 268 ASP A O 1
ATOM 2086 N N . ARG A 1 269 ? -4.780 0.737 -11.996 1.00 96.50 269 ARG A N 1
ATOM 2087 C CA . ARG A 1 269 ? -4.707 -0.295 -13.039 1.00 96.50 269 ARG A CA 1
ATOM 2088 C C . ARG A 1 269 ? -3.910 0.183 -14.254 1.00 96.50 269 ARG A C 1
ATOM 2090 O O . ARG A 1 269 ? -3.033 -0.541 -14.723 1.00 96.50 269 ARG A O 1
ATOM 2097 N N . TRP A 1 270 ? -4.161 1.411 -14.717 1.00 95.75 270 TRP A N 1
ATOM 2098 C CA . TRP A 1 270 ? -3.401 2.021 -15.810 1.00 95.75 270 TRP A CA 1
ATOM 2099 C C . TRP A 1 270 ? -1.894 2.004 -15.537 1.00 95.75 270 TRP A C 1
ATOM 2101 O O . TRP A 1 270 ? -1.122 1.722 -16.447 1.00 95.75 270 TRP A O 1
ATOM 2111 N N . GLY A 1 271 ? -1.454 2.257 -14.301 1.00 95.81 271 GLY A N 1
ATOM 2112 C CA . GLY A 1 271 ? -0.027 2.296 -13.988 1.00 95.81 271 GLY A CA 1
ATOM 2113 C C . GLY A 1 271 ? 0.663 0.937 -14.128 1.00 95.81 271 GLY A C 1
ATOM 2114 O O . GLY A 1 271 ? 1.785 0.874 -14.637 1.00 95.81 271 GLY A O 1
ATOM 2115 N N . PHE A 1 272 ? -0.026 -0.155 -13.775 1.00 97.19 272 PHE A N 1
ATOM 2116 C CA . PHE A 1 272 ? 0.446 -1.510 -14.070 1.00 97.19 272 PHE A CA 1
ATOM 2117 C C . PHE A 1 272 ? 0.473 -1.782 -15.573 1.00 97.19 272 PHE A C 1
ATOM 2119 O O . PHE A 1 272 ? 1.508 -2.195 -16.093 1.00 97.19 272 PHE A O 1
ATOM 2126 N N . ASP A 1 273 ? -0.619 -1.512 -16.291 1.00 97.44 273 ASP A N 1
ATOM 2127 C CA . ASP A 1 273 ? -0.684 -1.755 -17.737 1.00 97.44 273 ASP A CA 1
ATOM 2128 C C . ASP A 1 273 ? 0.402 -0.966 -18.491 1.00 97.44 273 ASP A C 1
ATOM 2130 O O . ASP A 1 273 ? 1.091 -1.510 -19.361 1.00 97.44 273 ASP A O 1
ATOM 2134 N N . HIS A 1 274 ? 0.618 0.293 -18.103 1.00 96.81 274 HIS A N 1
ATOM 2135 C CA . HIS A 1 274 ? 1.655 1.154 -18.663 1.00 96.81 274 HIS A CA 1
ATOM 2136 C C . HIS A 1 274 ? 3.055 0.630 -18.364 1.00 96.81 274 HIS A C 1
ATOM 2138 O O . HIS A 1 274 ? 3.886 0.578 -19.268 1.00 96.81 274 HIS A O 1
ATOM 2144 N N . LEU A 1 275 ? 3.325 0.178 -17.133 1.00 97.38 275 LEU A N 1
ATOM 2145 C CA . LEU A 1 275 ? 4.595 -0.467 -16.801 1.00 97.38 275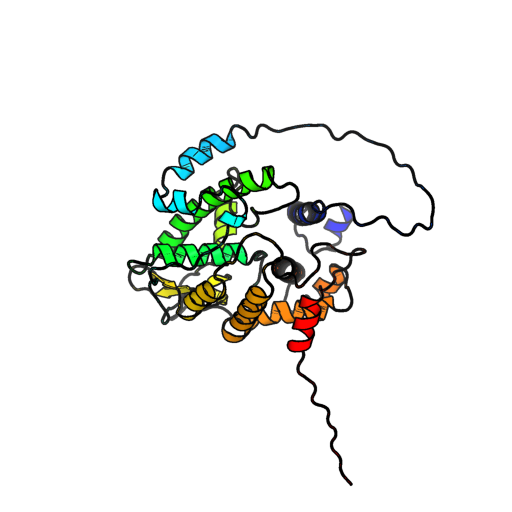 LEU A CA 1
ATOM 2146 C C . LEU A 1 275 ? 4.841 -1.697 -17.678 1.00 97.38 275 LEU A C 1
ATOM 2148 O O . LEU A 1 275 ? 5.933 -1.839 -18.224 1.00 97.38 275 LEU A O 1
ATOM 2152 N N . LEU A 1 276 ? 3.856 -2.583 -17.828 1.00 98.12 276 LEU A N 1
ATOM 2153 C CA . LEU A 1 276 ? 4.026 -3.817 -18.597 1.00 98.12 276 LEU A CA 1
ATOM 2154 C C . LEU A 1 276 ? 4.251 -3.537 -20.086 1.00 98.12 276 LEU A C 1
ATOM 2156 O O . LEU A 1 276 ? 5.073 -4.196 -20.730 1.00 98.12 276 LEU A O 1
ATOM 2160 N N . ALA A 1 277 ? 3.563 -2.537 -20.638 1.00 97.25 277 ALA A N 1
ATOM 2161 C CA . ALA A 1 277 ? 3.824 -2.053 -21.988 1.00 97.25 277 ALA A CA 1
ATOM 2162 C C . ALA A 1 277 ? 5.229 -1.439 -22.098 1.00 97.25 277 ALA A C 1
ATOM 2164 O O . ALA A 1 277 ? 5.994 -1.780 -22.999 1.00 97.25 277 ALA A O 1
ATOM 2165 N N . ALA A 1 278 ? 5.613 -0.585 -21.150 1.00 96.50 278 ALA A N 1
ATOM 2166 C CA . ALA A 1 278 ? 6.895 0.102 -21.158 1.00 96.50 278 ALA A CA 1
ATOM 2167 C C . ALA A 1 278 ? 8.083 -0.836 -20.894 1.00 96.50 278 ALA A C 1
ATOM 2169 O O . ALA A 1 278 ? 9.161 -0.583 -21.417 1.00 96.50 278 ALA A O 1
ATOM 2170 N N . ALA A 1 279 ? 7.916 -1.925 -20.148 1.00 97.00 279 ALA A N 1
ATOM 2171 C CA . ALA A 1 279 ? 8.963 -2.910 -19.879 1.00 97.00 279 ALA A CA 1
ATOM 2172 C C . ALA A 1 279 ? 9.094 -3.983 -20.980 1.00 97.00 279 ALA A C 1
ATOM 2174 O O . ALA A 1 279 ? 9.994 -4.818 -20.922 1.00 97.00 279 ALA A O 1
ATOM 2175 N N . ALA A 1 280 ? 8.224 -3.956 -21.998 1.00 94.88 280 ALA A N 1
ATOM 2176 C CA . ALA A 1 280 ? 8.132 -4.970 -23.047 1.00 94.88 280 ALA A CA 1
ATOM 2177 C C . ALA A 1 280 ? 9.444 -5.260 -23.789 1.00 94.88 280 ALA A C 1
ATOM 2179 O O . ALA A 1 280 ? 9.712 -6.419 -24.099 1.00 94.88 280 ALA A O 1
ATOM 2180 N N . ASP A 1 281 ? 10.233 -4.217 -24.059 1.00 93.88 281 ASP A N 1
ATOM 2181 C CA . ASP A 1 281 ? 11.459 -4.292 -24.869 1.00 93.88 281 ASP A CA 1
ATOM 2182 C C . ASP A 1 281 ? 12.733 -4.359 -24.016 1.00 93.88 281 ASP A C 1
ATOM 2184 O O . ASP A 1 281 ? 13.837 -4.113 -24.505 1.00 93.88 281 ASP A O 1
ATOM 2188 N N . GLY A 1 282 ? 12.581 -4.601 -22.716 1.00 96.06 282 GLY A N 1
ATOM 2189 C CA . GLY A 1 282 ? 13.675 -4.580 -21.758 1.00 96.06 282 GLY A CA 1
ATOM 2190 C C . GLY A 1 282 ? 14.404 -3.236 -21.681 1.00 96.06 282 GLY A C 1
ATOM 2191 O O . GLY A 1 282 ? 15.595 -3.169 -22.017 1.00 96.06 282 GLY A O 1
ATOM 2192 N N . PRO A 1 283 ? 13.722 -2.143 -21.283 1.00 97.88 283 PRO A N 1
ATOM 2193 C CA . PRO A 1 283 ? 14.372 -0.857 -21.085 1.00 97.88 283 PRO A CA 1
ATOM 2194 C C . PRO A 1 283 ? 15.305 -0.899 -19.870 1.00 97.88 283 PRO A C 1
ATOM 2196 O O . PRO A 1 283 ? 15.084 -1.643 -18.910 1.00 97.88 283 PRO A O 1
ATOM 2199 N N . ASP A 1 284 ? 16.314 -0.033 -19.887 1.00 96.88 284 ASP A N 1
ATOM 2200 C CA . ASP A 1 284 ? 16.987 0.364 -18.657 1.00 96.88 284 ASP A CA 1
ATOM 2201 C C . ASP A 1 284 ? 16.094 1.301 -17.821 1.00 96.88 284 ASP A C 1
ATOM 2203 O O . ASP A 1 284 ? 14.981 1.689 -18.203 1.00 96.88 284 ASP A O 1
ATOM 2207 N N . ARG A 1 285 ? 16.605 1.694 -16.656 1.00 94.81 285 ARG A N 1
ATOM 2208 C CA . ARG A 1 285 ? 15.902 2.578 -15.730 1.00 94.81 285 ARG A CA 1
ATOM 2209 C C . ARG A 1 285 ? 15.541 3.938 -16.311 1.00 94.81 285 ARG A C 1
ATOM 2211 O O . ARG A 1 285 ? 14.412 4.395 -16.133 1.00 94.81 285 ARG A O 1
ATOM 2218 N N . LEU A 1 286 ? 16.480 4.590 -16.986 1.00 96.00 286 LEU A N 1
ATOM 2219 C CA . LEU A 1 286 ? 16.268 5.932 -17.517 1.00 96.00 286 LEU A CA 1
ATOM 2220 C C . LEU A 1 286 ? 15.226 5.908 -18.639 1.00 96.00 286 LEU A C 1
ATOM 2222 O O . LEU A 1 286 ? 14.336 6.758 -18.677 1.00 96.00 286 LEU A O 1
ATOM 2226 N N . ALA A 1 287 ? 15.309 4.913 -19.521 1.00 97.69 287 ALA A N 1
ATOM 2227 C CA . ALA A 1 287 ? 14.349 4.694 -20.588 1.00 97.69 287 ALA A CA 1
ATOM 2228 C C . ALA A 1 287 ? 12.942 4.429 -20.034 1.00 97.69 287 ALA A C 1
ATOM 2230 O O . ALA A 1 287 ? 11.986 5.033 -20.520 1.00 97.69 287 ALA A O 1
ATOM 2231 N N . LEU A 1 288 ? 12.804 3.605 -18.987 1.00 96.81 288 LEU A N 1
ATOM 2232 C CA . LEU A 1 288 ? 11.508 3.359 -18.351 1.00 96.81 288 LEU A CA 1
ATOM 2233 C C . LEU A 1 288 ? 10.901 4.647 -17.769 1.00 96.81 288 LEU A C 1
ATOM 2235 O O . LEU A 1 288 ? 9.740 4.957 -18.033 1.00 96.81 288 LEU A O 1
ATOM 2239 N N . VAL A 1 289 ? 11.686 5.428 -17.020 1.00 96.00 289 VAL A N 1
ATOM 2240 C CA . VAL A 1 289 ? 11.221 6.696 -16.428 1.00 96.00 289 VAL A CA 1
ATOM 2241 C C . VAL A 1 289 ? 10.794 7.695 -17.506 1.00 96.00 289 VAL A C 1
ATOM 2243 O O . VAL A 1 289 ? 9.768 8.363 -17.359 1.00 96.00 289 VAL A O 1
ATOM 2246 N N . ASN A 1 290 ? 11.537 7.775 -18.613 1.00 96.69 290 ASN A N 1
ATOM 2247 C CA . ASN A 1 290 ? 11.168 8.631 -19.739 1.00 96.69 290 ASN A CA 1
ATOM 2248 C C . ASN A 1 290 ? 9.826 8.214 -20.360 1.00 96.69 290 ASN A C 1
ATOM 2250 O O . ASN A 1 290 ? 8.996 9.090 -20.585 1.00 96.69 290 ASN A O 1
ATOM 2254 N N . ARG A 1 291 ? 9.560 6.908 -20.530 1.00 96.44 291 ARG A N 1
ATOM 2255 C CA . ARG A 1 291 ? 8.268 6.395 -21.036 1.00 96.44 291 ARG A CA 1
ATOM 2256 C C . ARG A 1 291 ? 7.086 6.778 -20.127 1.00 96.44 291 ARG A C 1
ATOM 2258 O O . ARG A 1 291 ? 6.003 7.096 -20.616 1.00 96.44 291 ARG A O 1
ATOM 2265 N N . PHE A 1 292 ? 7.266 6.787 -18.803 1.00 94.56 292 PHE A N 1
ATOM 2266 C CA . PHE A 1 292 ? 6.244 7.298 -17.869 1.00 94.56 292 PHE A CA 1
ATOM 2267 C C . PHE A 1 292 ? 6.018 8.806 -18.043 1.00 94.56 292 PHE A C 1
ATOM 2269 O O . PHE A 1 292 ? 4.878 9.253 -18.158 1.00 94.56 292 PHE A O 1
ATOM 2276 N N . ARG A 1 293 ? 7.097 9.592 -18.129 1.00 95.25 293 ARG A N 1
ATOM 2277 C CA . ARG A 1 293 ? 7.014 11.050 -18.309 1.00 95.25 293 ARG A CA 1
ATOM 2278 C C . ARG A 1 293 ? 6.414 11.459 -19.657 1.00 95.25 293 ARG A C 1
ATOM 2280 O O . ARG A 1 293 ? 5.740 12.474 -19.733 1.00 95.25 293 ARG A O 1
ATOM 2287 N N . GLU A 1 294 ? 6.640 10.693 -20.719 1.00 95.62 294 GLU A N 1
ATOM 2288 C CA . GLU A 1 294 ? 6.044 10.950 -22.040 1.00 95.62 294 GLU A CA 1
ATOM 2289 C C . GLU A 1 294 ? 4.512 10.884 -22.012 1.00 95.62 294 GLU A C 1
ATOM 2291 O O . GLU A 1 294 ? 3.855 11.616 -22.748 1.00 95.62 294 GLU A O 1
ATOM 2296 N N . THR A 1 295 ? 3.946 10.054 -21.132 1.00 93.69 295 THR A N 1
ATOM 2297 C CA . THR A 1 295 ? 2.488 9.906 -20.988 1.00 93.69 295 THR A CA 1
ATOM 2298 C C . THR A 1 295 ? 1.883 10.979 -20.079 1.00 93.69 295 THR A C 1
ATOM 2300 O O . THR A 1 295 ? 0.719 11.334 -20.237 1.00 93.69 295 THR A O 1
ATOM 2303 N N . HIS A 1 296 ? 2.698 11.543 -19.184 1.00 92.25 296 HIS A N 1
ATOM 2304 C CA . HIS A 1 296 ? 2.345 12.641 -18.285 1.00 92.25 296 HIS A CA 1
ATOM 2305 C C . HIS A 1 296 ? 3.399 13.759 -18.342 1.00 92.25 296 HIS A C 1
ATOM 2307 O O . HIS A 1 296 ? 4.243 13.866 -17.441 1.00 92.25 296 HIS A O 1
ATOM 2313 N N . PRO A 1 297 ? 3.400 14.594 -19.402 1.00 93.06 297 PRO A N 1
ATOM 2314 C CA . PRO A 1 297 ? 4.415 15.632 -19.599 1.00 93.06 297 PRO A CA 1
ATOM 2315 C C . PRO A 1 297 ? 4.459 16.685 -18.484 1.00 93.06 297 PRO A C 1
ATOM 2317 O O . PRO A 1 297 ? 5.470 17.365 -18.311 1.00 93.06 297 PRO A O 1
ATOM 2320 N N . GLU A 1 298 ? 3.371 16.832 -17.729 1.00 93.81 298 GLU A N 1
ATOM 2321 C CA . GLU A 1 298 ? 3.266 17.705 -16.563 1.00 93.81 298 GLU A CA 1
ATOM 2322 C C . GLU A 1 298 ? 4.048 17.192 -15.346 1.00 93.81 298 GLU A C 1
ATOM 2324 O O . GLU A 1 298 ? 4.310 17.955 -14.411 1.00 93.81 298 GLU A O 1
ATOM 2329 N N . TRP A 1 299 ? 4.435 15.913 -15.327 1.00 92.81 299 TRP A N 1
ATOM 2330 C CA . TRP A 1 299 ? 5.208 15.354 -14.228 1.00 92.81 299 TRP A CA 1
ATOM 2331 C C . TRP A 1 299 ? 6.647 15.848 -14.243 1.00 92.81 299 TRP A C 1
ATOM 2333 O O . TRP A 1 299 ? 7.373 15.780 -15.238 1.00 92.81 299 TRP A O 1
ATOM 2343 N N . SER A 1 300 ? 7.106 16.264 -13.063 1.00 92.25 300 SER A N 1
ATOM 2344 C CA . SER A 1 300 ? 8.527 16.500 -12.845 1.00 92.25 300 SER A CA 1
ATOM 2345 C C . SER A 1 300 ? 9.329 15.197 -13.030 1.00 92.25 300 SER A C 1
ATOM 2347 O O . SER A 1 300 ? 8.788 14.109 -12.804 1.00 92.25 300 SER A O 1
ATOM 2349 N N . PRO A 1 301 ? 10.635 15.268 -13.356 1.00 91.19 301 PRO A N 1
ATOM 2350 C CA . PRO A 1 301 ? 11.487 14.079 -13.428 1.00 91.19 301 PRO A CA 1
ATOM 2351 C C . PRO A 1 301 ? 11.450 13.221 -12.154 1.00 91.19 301 PRO A C 1
ATOM 2353 O O . PRO A 1 301 ? 11.409 11.997 -12.238 1.00 91.19 301 PRO A O 1
ATOM 2356 N N . ALA A 1 302 ? 11.401 13.858 -10.979 1.00 90.25 302 ALA A N 1
ATOM 2357 C CA . ALA A 1 302 ? 11.317 13.165 -9.695 1.00 90.25 302 ALA A CA 1
ATOM 2358 C C . ALA A 1 302 ? 9.980 12.424 -9.523 1.00 90.25 302 ALA A C 1
ATOM 2360 O O . ALA A 1 302 ? 9.957 11.285 -9.065 1.00 90.25 302 ALA A O 1
ATOM 2361 N N . THR A 1 303 ? 8.870 13.040 -9.943 1.00 91.06 303 THR A N 1
ATOM 2362 C CA . THR A 1 303 ? 7.540 12.413 -9.918 1.00 91.06 303 THR A CA 1
ATOM 2363 C C . THR A 1 303 ? 7.502 11.188 -10.827 1.00 91.06 303 THR A C 1
ATOM 2365 O O . THR A 1 303 ? 7.127 10.114 -10.370 1.00 91.06 303 THR A O 1
ATOM 2368 N N . ALA A 1 304 ? 7.952 11.322 -12.078 1.00 93.56 304 ALA A N 1
ATOM 2369 C CA . ALA A 1 304 ? 7.985 10.208 -13.024 1.00 93.56 304 ALA A CA 1
ATOM 2370 C C . ALA A 1 304 ? 8.884 9.061 -12.535 1.00 93.56 304 ALA A C 1
ATOM 2372 O O . ALA A 1 304 ? 8.502 7.898 -12.650 1.00 93.56 304 ALA A O 1
ATOM 2373 N N . SER A 1 305 ? 10.044 9.380 -11.942 1.00 92.88 305 SER A N 1
ATOM 2374 C CA . SER A 1 305 ? 10.930 8.379 -11.334 1.00 92.88 305 SER A CA 1
ATOM 2375 C C . SER A 1 305 ? 10.231 7.634 -10.197 1.00 92.88 305 SER A C 1
ATOM 2377 O O . SER A 1 305 ? 10.155 6.408 -10.226 1.00 92.88 305 SER A O 1
ATOM 2379 N N . SER A 1 306 ? 9.655 8.369 -9.238 1.00 91.06 306 SER A N 1
ATOM 2380 C CA . SER A 1 306 ? 8.957 7.785 -8.088 1.00 91.06 306 SER A CA 1
ATOM 2381 C C . SER A 1 306 ? 7.805 6.879 -8.517 1.00 91.06 306 SER A C 1
ATOM 2383 O O . SER A 1 306 ? 7.677 5.779 -7.990 1.00 91.06 306 SER A O 1
ATOM 2385 N N . VAL A 1 307 ? 6.989 7.315 -9.482 1.00 92.88 307 VAL A N 1
ATOM 2386 C CA . VAL A 1 307 ? 5.853 6.533 -9.988 1.00 92.88 307 VAL A CA 1
ATOM 2387 C C . VAL A 1 307 ? 6.340 5.264 -10.687 1.00 92.88 307 VAL A C 1
ATOM 2389 O O . VAL A 1 307 ? 5.881 4.172 -10.360 1.00 92.88 307 VAL A O 1
ATOM 2392 N N . ALA A 1 308 ? 7.309 5.382 -11.601 1.00 95.12 308 ALA A N 1
ATOM 2393 C CA . ALA A 1 308 ? 7.844 4.229 -12.320 1.00 95.12 308 ALA A CA 1
ATOM 2394 C C . ALA A 1 308 ? 8.442 3.187 -11.362 1.00 95.12 308 ALA A C 1
ATOM 2396 O O . ALA A 1 308 ? 8.160 1.998 -11.493 1.00 95.12 308 ALA A O 1
ATOM 2397 N N . GLN A 1 309 ? 9.235 3.619 -10.374 1.00 94.25 309 GLN A N 1
ATOM 2398 C CA . GLN A 1 309 ? 9.818 2.698 -9.393 1.00 94.25 309 GLN A CA 1
ATOM 2399 C C . GLN A 1 309 ? 8.769 2.099 -8.449 1.00 94.25 309 GLN A C 1
ATOM 2401 O O . GLN A 1 309 ? 8.871 0.919 -8.119 1.00 94.25 309 GLN A O 1
ATOM 2406 N N . GLY A 1 310 ? 7.742 2.862 -8.060 1.00 94.25 310 GLY A N 1
ATOM 2407 C CA . GLY A 1 310 ? 6.622 2.353 -7.265 1.00 94.25 310 GLY A CA 1
ATOM 2408 C C . GLY A 1 310 ? 5.902 1.202 -7.969 1.00 94.25 310 GLY A C 1
ATOM 2409 O O . GLY A 1 310 ? 5.743 0.128 -7.389 1.00 94.25 310 GLY A O 1
ATOM 2410 N N . TYR A 1 311 ? 5.562 1.374 -9.251 1.00 97.12 311 TYR A N 1
ATOM 2411 C CA . TYR A 1 311 ? 4.943 0.301 -10.033 1.00 97.12 311 TYR A CA 1
ATOM 2412 C C . TYR A 1 311 ? 5.884 -0.877 -10.279 1.00 97.12 311 TYR A C 1
ATOM 2414 O O . TYR A 1 311 ? 5.425 -2.011 -10.215 1.00 97.12 311 TYR A O 1
ATOM 2422 N N . VAL A 1 312 ? 7.185 -0.660 -10.514 1.00 96.69 312 VAL A N 1
ATOM 2423 C CA . VAL A 1 312 ? 8.160 -1.767 -10.626 1.00 96.69 312 VAL A CA 1
ATOM 2424 C C . VAL A 1 312 ? 8.176 -2.603 -9.350 1.00 96.69 312 VAL A C 1
ATOM 2426 O O . VAL A 1 312 ? 8.108 -3.828 -9.411 1.00 96.69 312 VAL A O 1
ATOM 2429 N N . ALA A 1 313 ? 8.258 -1.946 -8.196 1.00 94.12 313 ALA A N 1
ATOM 2430 C CA . ALA A 1 313 ? 8.314 -2.606 -6.903 1.00 94.12 313 ALA A CA 1
ATOM 2431 C C . ALA A 1 313 ? 7.050 -3.435 -6.625 1.00 94.12 313 ALA A C 1
ATOM 2433 O O . ALA A 1 313 ? 7.158 -4.602 -6.260 1.00 94.12 313 ALA A O 1
ATOM 2434 N N . ARG A 1 314 ? 5.868 -2.871 -6.889 1.00 96.75 314 ARG A N 1
ATOM 2435 C CA . ARG A 1 314 ? 4.583 -3.576 -6.753 1.00 96.75 314 ARG A CA 1
ATOM 2436 C C . ARG A 1 314 ? 4.440 -4.708 -7.767 1.00 96.75 314 ARG A C 1
ATOM 2438 O O . ARG A 1 314 ? 4.046 -5.814 -7.427 1.00 96.75 314 ARG A O 1
ATOM 2445 N N . ALA A 1 315 ? 4.831 -4.483 -9.019 1.00 97.62 315 ALA A N 1
ATOM 2446 C CA . ALA A 1 315 ? 4.789 -5.510 -10.058 1.00 97.62 315 ALA A CA 1
ATOM 2447 C C . ALA A 1 315 ? 5.700 -6.707 -9.744 1.00 97.62 315 ALA A C 1
ATOM 2449 O O . ALA A 1 315 ? 5.386 -7.823 -10.151 1.00 97.62 315 ALA A O 1
ATOM 2450 N N . ARG A 1 316 ? 6.798 -6.502 -9.007 1.00 96.31 316 ARG A N 1
ATOM 2451 C CA . ARG A 1 316 ? 7.636 -7.593 -8.488 1.00 96.31 316 ARG A CA 1
ATOM 2452 C C . ARG A 1 316 ? 6.936 -8.395 -7.393 1.00 96.31 316 ARG A C 1
ATOM 2454 O O . ARG A 1 316 ? 7.042 -9.616 -7.415 1.00 96.31 316 ARG A O 1
ATOM 2461 N N . GLU A 1 317 ? 6.198 -7.749 -6.485 1.00 95.75 317 GLU A N 1
ATOM 2462 C CA . GLU A 1 317 ? 5.399 -8.468 -5.476 1.00 95.75 317 GLU A CA 1
ATOM 2463 C C . GLU A 1 317 ? 4.400 -9.417 -6.137 1.00 95.75 317 GLU A C 1
ATOM 2465 O O . GLU A 1 317 ? 4.300 -10.580 -5.761 1.00 95.75 317 GLU A O 1
ATOM 2470 N N . TRP A 1 318 ? 3.731 -8.949 -7.190 1.00 97.88 318 TRP A N 1
ATOM 2471 C CA . TRP A 1 318 ? 2.765 -9.735 -7.959 1.00 97.88 318 TRP A CA 1
ATOM 2472 C C . TRP A 1 318 ? 3.391 -10.676 -8.999 1.00 97.88 318 TRP A C 1
ATOM 2474 O O . TRP A 1 318 ? 2.670 -11.276 -9.794 1.00 97.88 318 TRP A O 1
ATOM 2484 N N . GLY A 1 319 ? 4.723 -10.786 -9.048 1.00 97.75 319 GLY A N 1
ATOM 2485 C CA . GLY A 1 319 ? 5.417 -11.680 -9.975 1.00 97.75 319 GLY A CA 1
ATOM 2486 C C . GLY A 1 319 ? 5.245 -11.325 -11.453 1.00 97.75 319 GLY A C 1
ATOM 2487 O O . GLY A 1 319 ? 5.328 -12.212 -12.297 1.00 97.75 319 GLY A O 1
ATOM 2488 N N . LEU A 1 320 ? 4.993 -10.058 -11.794 1.00 98.44 320 LEU A N 1
ATOM 2489 C CA . LEU A 1 320 ? 4.821 -9.575 -13.174 1.00 98.44 320 LEU A CA 1
ATOM 2490 C C . LEU A 1 320 ? 6.145 -9.126 -13.811 1.00 98.44 320 LEU A C 1
ATOM 2492 O O . LEU A 1 320 ? 6.329 -9.212 -15.027 1.00 98.44 320 LEU A O 1
ATOM 2496 N N . VAL A 1 321 ? 7.061 -8.619 -12.988 1.00 97.88 321 VAL A N 1
ATOM 2497 C CA . VAL A 1 321 ? 8.395 -8.146 -13.379 1.00 97.88 321 VAL A CA 1
ATOM 2498 C C . VAL A 1 321 ? 9.431 -8.954 -12.613 1.00 97.88 321 VAL A C 1
ATOM 2500 O O . VAL A 1 321 ? 9.231 -9.259 -11.439 1.00 97.88 321 VAL A O 1
ATOM 2503 N N . GLU A 1 322 ? 10.539 -9.282 -13.272 1.00 96.31 322 GLU A N 1
ATOM 2504 C CA . GLU A 1 322 ? 11.652 -9.991 -12.646 1.00 96.31 322 GLU A CA 1
ATOM 2505 C C . GLU A 1 322 ? 12.164 -9.228 -11.405 1.00 96.31 322 GLU A C 1
ATOM 2507 O O . GLU A 1 322 ? 12.273 -7.988 -11.413 1.00 96.31 322 GLU A O 1
ATOM 2512 N N . PRO A 1 323 ? 12.510 -9.942 -10.319 1.00 90.12 323 PRO A N 1
ATOM 2513 C CA . PRO A 1 323 ? 12.917 -9.316 -9.065 1.00 90.12 323 PRO A CA 1
ATOM 2514 C C . PRO A 1 323 ? 14.208 -8.498 -9.207 1.00 90.12 323 PRO A C 1
ATOM 2516 O O . PRO A 1 323 ? 14.385 -7.499 -8.514 1.00 90.12 323 PRO A O 1
ATOM 2519 N N . ARG A 1 324 ? 15.082 -8.872 -10.148 1.00 88.38 324 ARG A N 1
ATOM 2520 C CA . ARG A 1 324 ? 16.342 -8.187 -10.458 1.00 88.38 324 ARG A CA 1
ATOM 2521 C C . ARG A 1 324 ? 16.367 -7.700 -11.900 1.00 88.38 324 ARG A C 1
ATOM 2523 O O . ARG A 1 324 ? 15.640 -8.193 -12.758 1.00 88.38 324 ARG A O 1
ATOM 2530 N N . LEU A 1 325 ? 17.235 -6.729 -12.161 1.00 89.69 325 LEU A N 1
ATOM 2531 C CA . LEU A 1 325 ? 17.587 -6.364 -13.528 1.00 89.69 325 LEU A CA 1
ATOM 2532 C C . LEU A 1 325 ? 18.422 -7.489 -14.152 1.00 89.69 325 LEU A C 1
ATOM 2534 O O . LEU A 1 325 ? 19.330 -8.014 -13.510 1.00 89.69 325 LEU A O 1
ATOM 2538 N N . ILE A 1 326 ? 18.155 -7.819 -15.412 1.00 89.62 326 ILE A N 1
ATOM 2539 C CA . ILE A 1 326 ? 18.979 -8.747 -16.197 1.00 89.62 326 ILE A CA 1
ATOM 2540 C C . ILE A 1 326 ? 19.752 -7.886 -17.189 1.00 89.62 326 ILE A C 1
ATOM 2542 O O . ILE A 1 326 ? 19.144 -7.179 -17.994 1.00 89.62 326 ILE A O 1
ATOM 2546 N N . GLU A 1 327 ? 21.082 -7.877 -17.072 1.00 91.69 327 GLU A N 1
ATOM 2547 C CA . GLU A 1 327 ? 21.971 -7.008 -17.863 1.00 91.69 327 GLU A CA 1
ATOM 2548 C C . GLU A 1 327 ? 21.603 -5.511 -17.754 1.00 91.69 327 GLU A C 1
ATOM 2550 O O . GLU A 1 327 ? 21.630 -4.758 -18.728 1.00 91.69 327 GLU A O 1
ATOM 2555 N N . GLY A 1 328 ? 21.205 -5.071 -16.553 1.00 91.69 328 GLY A N 1
ATOM 2556 C CA . GLY A 1 328 ? 20.810 -3.681 -16.288 1.00 91.69 328 GLY A CA 1
ATOM 2557 C C . GLY A 1 328 ? 19.444 -3.278 -16.861 1.00 91.69 328 GLY A C 1
ATOM 2558 O O . GLY A 1 328 ? 19.122 -2.090 -16.892 1.00 91.69 328 GLY A O 1
ATOM 2559 N N . ARG A 1 329 ? 18.634 -4.245 -17.313 1.00 95.50 329 ARG A N 1
ATOM 2560 C CA . ARG A 1 329 ? 17.324 -4.019 -17.939 1.00 95.50 329 ARG A CA 1
ATOM 2561 C C . ARG A 1 329 ? 16.198 -4.680 -17.159 1.00 95.50 329 ARG A C 1
ATOM 2563 O O . ARG A 1 329 ? 16.394 -5.717 -16.525 1.00 95.50 329 ARG A O 1
ATOM 2570 N N . TYR A 1 330 ? 15.013 -4.082 -17.217 1.00 96.81 330 TYR A N 1
ATOM 2571 C CA . TYR A 1 330 ? 13.802 -4.695 -16.674 1.00 96.81 330 TYR A CA 1
ATOM 2572 C C . TYR A 1 330 ? 13.315 -5.814 -17.583 1.00 96.81 330 TYR A C 1
ATOM 2574 O O . TYR A 1 330 ? 13.365 -5.680 -18.797 1.00 96.81 330 TYR A O 1
ATOM 2582 N N . TRP A 1 331 ? 12.785 -6.885 -17.005 1.00 97.44 331 TRP A N 1
ATOM 2583 C CA . TRP A 1 331 ? 12.187 -7.975 -17.766 1.00 97.44 331 TRP A CA 1
ATOM 2584 C C . TRP A 1 331 ? 10.844 -8.353 -17.170 1.00 97.44 331 TRP A C 1
ATOM 2586 O O . TRP A 1 331 ? 10.661 -8.328 -15.956 1.00 97.44 331 TRP A O 1
ATOM 2596 N N . LEU A 1 332 ? 9.896 -8.682 -18.042 1.00 98.19 332 LEU A N 1
ATOM 2597 C CA . LEU A 1 332 ? 8.627 -9.265 -17.627 1.00 98.19 332 LEU A CA 1
ATOM 2598 C C . LEU A 1 332 ? 8.813 -10.757 -17.356 1.00 98.19 332 LEU A C 1
ATOM 2600 O O . LEU A 1 332 ? 9.536 -11.428 -18.098 1.00 98.19 332 LEU A O 1
ATOM 2604 N N . THR A 1 333 ? 8.092 -11.280 -16.374 1.00 98.12 333 THR A N 1
ATOM 2605 C CA . THR A 1 333 ? 7.912 -12.727 -16.205 1.00 98.12 333 THR A CA 1
ATOM 2606 C C . THR A 1 333 ? 6.943 -13.267 -17.269 1.00 98.12 333 THR A C 1
ATOM 2608 O O . THR A 1 333 ? 6.358 -12.506 -18.052 1.00 98.12 333 THR A O 1
ATOM 2611 N N . ASP A 1 334 ? 6.717 -14.583 -17.308 1.00 97.50 334 ASP A N 1
ATOM 2612 C CA . ASP A 1 334 ? 5.678 -15.164 -18.173 1.00 97.50 334 ASP A CA 1
ATOM 2613 C C . ASP A 1 334 ? 4.274 -14.657 -17.826 1.00 97.50 334 ASP A C 1
ATOM 2615 O O . ASP A 1 334 ? 3.493 -14.344 -18.728 1.00 97.50 334 ASP A O 1
ATOM 2619 N N . ILE A 1 335 ? 3.999 -14.486 -16.533 1.00 96.62 335 ILE A N 1
ATOM 2620 C CA . ILE A 1 335 ? 2.739 -13.943 -16.022 1.00 96.62 335 ILE A CA 1
ATOM 2621 C C . ILE A 1 335 ? 2.582 -12.482 -16.459 1.00 96.62 335 ILE A C 1
ATOM 2623 O O . ILE A 1 335 ? 1.557 -12.115 -17.029 1.00 96.62 335 ILE A O 1
ATOM 2627 N N . GLY A 1 336 ? 3.620 -11.652 -16.302 1.00 97.69 336 GLY A N 1
ATOM 2628 C CA . GLY A 1 336 ? 3.586 -10.260 -16.765 1.00 97.69 336 GLY A CA 1
ATOM 2629 C C . GLY A 1 336 ? 3.380 -10.139 -18.278 1.00 97.69 336 GLY A C 1
ATOM 2630 O O . GLY A 1 336 ? 2.613 -9.295 -18.745 1.00 97.69 336 GLY A O 1
ATOM 2631 N N . ARG A 1 337 ? 4.009 -11.023 -19.069 1.00 97.62 337 ARG A N 1
ATOM 2632 C CA . ARG A 1 337 ? 3.781 -11.112 -20.524 1.00 97.62 337 ARG A CA 1
ATOM 2633 C C . ARG A 1 337 ? 2.360 -11.550 -20.870 1.00 97.62 337 ARG A C 1
ATOM 2635 O O . ARG A 1 337 ? 1.836 -11.125 -21.901 1.00 97.62 337 ARG A O 1
ATOM 2642 N N . GLN A 1 338 ? 1.762 -12.446 -20.089 1.00 96.19 338 GLN A N 1
ATOM 2643 C CA . GLN A 1 338 ? 0.378 -12.873 -20.275 1.00 96.19 338 GLN A CA 1
ATOM 2644 C C . GLN A 1 338 ? -0.588 -11.721 -19.994 1.00 96.19 338 GLN A C 1
ATOM 2646 O O . GLN A 1 338 ? -1.316 -11.336 -20.906 1.00 96.19 338 GLN A O 1
ATOM 2651 N N . LEU A 1 339 ? -0.506 -11.104 -18.813 1.00 95.56 339 LEU A N 1
ATOM 2652 C CA . LEU A 1 339 ? -1.390 -10.003 -18.427 1.00 95.56 339 LEU A CA 1
ATOM 2653 C C . LEU A 1 339 ? -1.329 -8.848 -19.438 1.00 95.56 339 LEU A C 1
ATOM 2655 O O . LEU A 1 339 ? -2.357 -8.349 -19.882 1.00 95.56 339 LEU A O 1
ATOM 2659 N N . ARG A 1 340 ? -0.130 -8.488 -19.918 1.00 95.88 340 ARG A N 1
ATOM 2660 C CA . ARG A 1 340 ? 0.035 -7.470 -20.971 1.00 95.88 340 ARG A CA 1
ATOM 2661 C C . ARG A 1 340 ? -0.729 -7.800 -22.260 1.00 95.88 340 ARG A C 1
ATOM 2663 O O . ARG A 1 340 ? -1.251 -6.896 -22.914 1.00 95.88 340 ARG A O 1
ATOM 2670 N N . ARG A 1 341 ? -0.740 -9.073 -22.675 1.00 94.62 341 ARG A N 1
ATOM 2671 C CA . ARG A 1 341 ? -1.452 -9.521 -23.886 1.00 94.62 341 ARG A CA 1
ATOM 2672 C C . ARG A 1 341 ? -2.963 -9.414 -23.712 1.00 94.62 341 ARG A C 1
ATOM 2674 O O . ARG A 1 341 ? -3.633 -9.058 -24.671 1.00 94.62 341 ARG A O 1
ATOM 2681 N N . GLU A 1 342 ? -3.466 -9.676 -22.512 1.00 89.50 342 GLU A N 1
ATOM 2682 C CA . GLU A 1 342 ? -4.888 -9.570 -22.168 1.00 89.50 342 GLU A CA 1
ATOM 2683 C C . GLU A 1 342 ? -5.341 -8.107 -22.023 1.00 89.50 342 GLU A C 1
ATOM 2685 O O . GLU A 1 342 ? -6.440 -7.762 -22.449 1.00 89.50 342 GLU A O 1
ATOM 2690 N N . SER A 1 343 ? -4.477 -7.229 -21.495 1.00 82.00 343 SER A N 1
ATOM 2691 C CA . SER A 1 343 ? -4.723 -5.780 -21.400 1.00 82.00 343 SER A CA 1
ATOM 2692 C C . SER A 1 343 ? -4.631 -5.051 -22.744 1.00 82.00 343 SER A C 1
ATOM 2694 O O . SER A 1 343 ? -5.152 -3.945 -22.887 1.00 82.00 343 SER A O 1
ATOM 2696 N N . SER A 1 344 ? -3.940 -5.622 -23.735 1.00 72.88 344 SER A N 1
ATOM 2697 C CA . SER A 1 344 ? -3.862 -5.024 -25.067 1.00 72.88 344 SER A CA 1
ATOM 2698 C C . SER A 1 344 ? -5.220 -5.200 -25.747 1.00 72.88 344 SER A C 1
ATOM 2700 O O . SER A 1 344 ? -5.646 -6.344 -25.917 1.00 72.88 344 SER A O 1
ATOM 2702 N N . PRO A 1 345 ? -5.920 -4.123 -26.157 1.00 56.25 345 PRO A N 1
ATOM 2703 C CA . PRO A 1 345 ? -7.161 -4.284 -26.895 1.00 56.25 345 PRO A CA 1
ATOM 2704 C C . PRO A 1 345 ? -6.853 -5.138 -28.120 1.00 56.25 345 PRO A C 1
ATOM 2706 O O . PRO A 1 345 ? -5.980 -4.785 -28.916 1.00 56.25 345 PRO A O 1
ATOM 2709 N N . ILE A 1 346 ? -7.541 -6.276 -28.243 1.00 43.03 346 ILE A N 1
ATOM 2710 C CA . ILE A 1 346 ? -7.532 -7.082 -29.459 1.00 43.03 346 ILE A CA 1
ATOM 2711 C C . ILE A 1 346 ? -7.933 -6.113 -30.566 1.00 43.03 346 ILE A C 1
ATOM 2713 O O . ILE A 1 346 ? -9.097 -5.724 -30.672 1.00 43.03 346 ILE A O 1
ATOM 2717 N N . THR A 1 347 ? -6.968 -5.669 -31.367 1.00 42.12 347 THR A N 1
ATOM 2718 C CA . THR A 1 347 ? -7.231 -5.042 -32.653 1.00 42.12 347 THR A CA 1
ATOM 2719 C C . THR A 1 347 ? -7.882 -6.129 -33.486 1.00 42.12 347 THR A C 1
ATOM 2721 O O . THR A 1 347 ? -7.212 -6.934 -34.128 1.00 42.12 347 THR A O 1
ATOM 2724 N N . ALA A 1 348 ? -9.208 -6.222 -33.367 1.00 38.47 348 ALA A N 1
ATOM 2725 C CA . ALA A 1 348 ? -10.017 -7.148 -34.122 1.00 38.47 348 ALA A CA 1
ATOM 2726 C C . ALA A 1 348 ? -9.685 -6.929 -35.594 1.00 38.47 348 ALA A C 1
ATOM 2728 O O . ALA A 1 348 ? -9.843 -5.837 -36.145 1.00 38.47 348 ALA A O 1
ATOM 2729 N N . THR A 1 349 ? -9.149 -7.989 -36.178 1.00 40.50 349 THR A N 1
ATOM 2730 C CA . THR A 1 349 ? -8.873 -8.170 -37.587 1.00 40.50 349 THR A CA 1
ATOM 2731 C C . THR A 1 349 ? -10.039 -7.644 -38.414 1.00 40.50 349 THR A C 1
ATOM 2733 O O . THR A 1 349 ? -11.131 -8.209 -38.427 1.00 40.50 349 THR A O 1
ATOM 2736 N N . SER A 1 350 ? -9.798 -6.565 -39.155 1.00 41.00 350 SER A N 1
ATOM 2737 C CA . SER A 1 350 ? -10.629 -6.188 -40.290 1.00 41.00 350 SER A CA 1
ATOM 2738 C C . SER A 1 350 ? -10.385 -7.175 -41.436 1.00 41.00 350 SER A C 1
ATOM 2740 O O . SER A 1 350 ? -9.793 -6.820 -42.449 1.00 41.00 350 SER A O 1
ATOM 2742 N N . GLU A 1 351 ? -10.848 -8.419 -41.296 1.00 46.69 351 GLU A N 1
ATOM 2743 C CA . GLU A 1 351 ? -11.168 -9.267 -42.450 1.00 46.69 351 GLU A CA 1
ATOM 2744 C C . GLU A 1 351 ? -12.572 -8.904 -42.943 1.00 46.69 351 GLU A C 1
ATOM 2746 O O . GLU A 1 351 ? -13.553 -9.637 -42.821 1.00 46.69 351 GLU A O 1
ATOM 2751 N N . GLY A 1 352 ? -12.661 -7.702 -43.510 1.00 38.44 352 GLY A N 1
ATOM 2752 C CA . GLY A 1 352 ? -13.776 -7.285 -44.342 1.00 38.44 352 GLY A CA 1
ATOM 2753 C C . GLY A 1 352 ? -13.636 -7.917 -45.718 1.00 38.44 352 GLY A C 1
ATOM 2754 O O . GLY A 1 352 ? -13.134 -7.294 -46.648 1.00 38.44 352 GLY A O 1
ATOM 2755 N N . THR A 1 353 ? -14.092 -9.160 -45.831 1.00 47.75 353 THR A N 1
ATOM 2756 C CA . THR A 1 353 ? -14.433 -9.792 -47.106 1.00 47.75 353 THR A CA 1
ATOM 2757 C C . THR A 1 353 ? -15.472 -8.925 -47.818 1.00 47.75 353 THR A C 1
ATOM 2759 O O . THR A 1 353 ? -16.625 -8.887 -47.393 1.00 47.75 353 THR A O 1
ATOM 2762 N N . LEU A 1 354 ? -15.107 -8.261 -48.914 1.00 42.44 354 LEU A N 1
ATOM 2763 C CA . LEU A 1 354 ? -16.070 -7.738 -49.883 1.00 42.44 354 LEU A CA 1
ATOM 2764 C C . LEU A 1 354 ? -15.558 -7.979 -51.309 1.00 42.44 354 LEU A C 1
ATOM 2766 O O . LEU A 1 354 ? -14.695 -7.259 -51.793 1.00 42.44 354 LEU A O 1
ATOM 2770 N N . LYS A 1 355 ? -16.134 -9.045 -51.880 1.00 40.88 355 LYS A N 1
ATOM 2771 C CA . LYS A 1 355 ? -16.562 -9.287 -53.270 1.00 40.88 355 LYS A CA 1
ATOM 2772 C C . LYS A 1 355 ? -15.704 -8.796 -54.430 1.00 40.88 355 LYS A C 1
ATOM 2774 O O . LYS A 1 355 ? -15.643 -7.571 -54.657 1.00 40.88 355 LYS A O 1
#

Secondary structure (DSSP, 8-state):
-HHHHHT-TT--SSHHHHHHHHHHHHHHHS-SPPPSPP---S-----------------TTHHHHHHHHGGGS-HHHHHHH--SSSGGG-----SSPPPB-SS--EEE-SSS--SS---HHHHHHHHHHHHHHTTTS-EEHHHHHHHHHHHHHHHHHHHHHHHHHSTT----TTS---GGGHHHHHHHHIIIII-EEPPPBTTBEEEESHHHHTT-EEEESTTTTEEEE-HHHHHHHHHTTT--SSSSPPHHHHHHHHHHHHHH-HHHHHHHHHHHHHTTT---HHHHHHHHHHH-TTS-HHHHHHHHHHHHHHHHHTTSB-SS-BTTB--B-HHHHHHHHHHS-----------